Protein AF-A0A182SC71-F1 (afdb_monomer_lite)

pLDDT: mean 90.3, std 8.55, range [40.34, 98.19]

Secondary structure (DSSP, 8-state):
-HHHHHHHHHHHHSTTS-HHHHHHHHHHHTT-HHHHHHHHHHHHHHS-TT-HHHHHHHHHHHHHHHHHTT-HHHHHHHHHHH-SSGGGGGSSHHHHHHTHHHHHHHHHHHHHTT-HHHHHHHHHHHHHTTSHHHHHHHHHH-HHHHHHHHHHTT-HHHHHHHHHHHHHHHHHHHHHS-TT-HHHHHHHHHHHHHHHHHHHHHHHHH--HHHHHHHHHHHHHHHHH-PPPTTS-HHHHHHHHHHHHHHHHHHHHHHHT-TT-HHHHHHHHHHHHHHHHHHHHHHHHHHHTT--

Radius of gyration: 20.87 Å; chains: 1; bounding box: 48×37×64 Å

Structure (mmCIF, N/CA/C/O backbone):
data_AF-A0A182SC71-F1
#
_entry.id   AF-A0A182SC71-F1
#
loop_
_atom_site.group_PDB
_atom_site.id
_atom_site.type_symbol
_atom_site.label_atom_id
_atom_site.label_alt_id
_atom_site.label_comp_id
_atom_site.label_asym_id
_atom_site.label_entity_id
_atom_site.label_seq_id
_atom_site.pdbx_PDB_ins_code
_atom_site.Cartn_x
_atom_site.Cartn_y
_atom_site.Cartn_z
_atom_site.occupancy
_atom_site.B_iso_or_equiv
_atom_site.auth_seq_id
_atom_site.auth_comp_id
_atom_site.auth_asym_id
_atom_site.auth_atom_id
_atom_site.pdbx_PDB_model_num
ATOM 1 N N . MET A 1 1 ? -3.890 3.714 -19.804 1.00 40.34 1 MET A N 1
ATOM 2 C CA . MET A 1 1 ? -3.907 3.702 -21.293 1.00 40.34 1 MET A CA 1
ATOM 3 C C . MET A 1 1 ? -2.978 4.741 -21.937 1.00 40.34 1 MET A C 1
ATOM 5 O O . MET A 1 1 ? -2.209 4.354 -22.805 1.00 40.34 1 MET A O 1
ATOM 9 N N . HIS A 1 2 ? -3.001 6.027 -21.548 1.00 46.84 2 HIS A N 1
ATOM 10 C CA . HIS A 1 2 ? -2.163 7.051 -22.205 1.00 46.84 2 HIS A CA 1
ATOM 11 C C . HIS A 1 2 ? -0.654 6.869 -21.935 1.00 46.84 2 HIS A C 1
ATOM 13 O O . HIS A 1 2 ? 0.139 6.926 -22.868 1.00 46.84 2 HIS A O 1
ATOM 19 N N . GLU A 1 3 ? -0.260 6.535 -20.702 1.00 61.25 3 GLU A N 1
ATOM 20 C CA . GLU A 1 3 ? 1.152 6.316 -20.337 1.00 61.25 3 GLU A CA 1
ATOM 21 C C . GLU A 1 3 ? 1.762 5.063 -20.986 1.00 61.25 3 GLU A C 1
ATOM 23 O O . GLU A 1 3 ? 2.864 5.129 -21.522 1.00 61.25 3 GLU A O 1
ATOM 28 N N . HIS A 1 4 ? 1.023 3.946 -21.046 1.00 63.16 4 HIS A N 1
ATOM 29 C CA . HIS A 1 4 ? 1.475 2.736 -21.750 1.00 63.16 4 HIS A CA 1
ATOM 30 C C . HIS A 1 4 ? 1.678 2.981 -23.251 1.00 63.16 4 HIS A C 1
ATOM 32 O O . HIS A 1 4 ? 2.674 2.535 -23.809 1.00 63.16 4 HIS A O 1
ATOM 38 N N . SER A 1 5 ? 0.788 3.742 -23.903 1.00 60.53 5 SER A N 1
ATOM 39 C CA . SER A 1 5 ? 0.953 4.101 -25.320 1.00 60.53 5 SER A CA 1
ATOM 40 C C . SER A 1 5 ? 2.200 4.957 -25.559 1.00 60.53 5 SER A C 1
ATOM 42 O O . SER A 1 5 ? 2.838 4.819 -26.602 1.00 60.53 5 SER A O 1
ATOM 44 N N . VAL A 1 6 ? 2.555 5.825 -24.607 1.00 74.06 6 VAL A N 1
ATOM 45 C CA . VAL A 1 6 ? 3.791 6.617 -24.655 1.00 74.06 6 VAL A CA 1
ATOM 46 C C . VAL A 1 6 ? 5.013 5.723 -24.435 1.00 74.06 6 VAL A C 1
ATOM 48 O O . VAL A 1 6 ? 5.969 5.827 -25.198 1.00 74.06 6 VAL A O 1
ATOM 51 N N . MET A 1 7 ? 4.979 4.800 -23.467 1.00 71.50 7 MET A N 1
ATOM 52 C CA . MET A 1 7 ? 6.080 3.855 -23.229 1.00 71.50 7 MET A CA 1
ATOM 53 C C . MET A 1 7 ? 6.338 2.950 -24.437 1.00 71.50 7 MET A C 1
ATOM 55 O O . MET A 1 7 ? 7.482 2.845 -24.881 1.00 71.50 7 MET A O 1
ATOM 59 N N . VAL A 1 8 ? 5.287 2.363 -25.021 1.00 67.50 8 VAL A N 1
ATOM 60 C CA . VAL A 1 8 ? 5.397 1.578 -26.261 1.00 67.50 8 VAL A CA 1
ATOM 61 C C . VAL A 1 8 ? 5.987 2.432 -27.381 1.00 67.50 8 VAL A C 1
ATOM 63 O O . VAL A 1 8 ? 6.869 1.953 -28.083 1.00 67.50 8 VAL A O 1
ATOM 66 N N . GLY A 1 9 ? 5.574 3.697 -27.520 1.00 70.31 9 GLY A N 1
ATOM 67 C CA . GLY A 1 9 ? 6.152 4.634 -28.489 1.00 70.31 9 GLY A CA 1
ATOM 68 C C . GLY A 1 9 ? 7.654 4.864 -28.287 1.00 70.31 9 GLY A C 1
ATOM 69 O O . GLY A 1 9 ? 8.429 4.704 -29.226 1.00 70.31 9 GLY A O 1
ATOM 70 N N . ILE A 1 10 ? 8.086 5.144 -27.053 1.00 77.94 10 ILE A N 1
ATOM 71 C CA . ILE A 1 10 ? 9.500 5.385 -26.709 1.00 77.94 10 ILE A CA 1
ATOM 72 C C . ILE A 1 10 ? 10.366 4.157 -27.015 1.00 77.94 10 ILE A C 1
ATOM 74 O O . ILE A 1 10 ? 11.442 4.281 -27.605 1.00 77.94 10 ILE A O 1
ATOM 78 N N . PHE A 1 11 ? 9.918 2.960 -26.625 1.00 73.31 11 PHE A N 1
ATOM 79 C CA . PHE A 1 11 ? 10.654 1.735 -26.940 1.00 73.31 11 PHE A CA 1
ATOM 80 C C . PHE A 1 11 ? 10.560 1.390 -28.425 1.00 73.31 11 PHE A C 1
ATOM 82 O O . PHE A 1 11 ? 11.529 0.890 -28.989 1.00 73.31 11 PHE A O 1
ATOM 89 N N . ALA A 1 12 ? 9.451 1.717 -29.093 1.00 64.94 12 ALA A N 1
ATOM 90 C CA . ALA A 1 12 ? 9.306 1.484 -30.519 1.00 64.94 12 ALA A CA 1
ATOM 91 C C . ALA A 1 12 ? 10.269 2.320 -31.372 1.00 64.94 12 ALA A C 1
ATOM 93 O O . ALA A 1 12 ? 10.780 1.820 -32.376 1.00 64.94 12 ALA A O 1
ATOM 94 N N . GLU A 1 13 ? 10.538 3.556 -30.949 1.00 70.38 13 GLU A N 1
ATOM 95 C CA . GLU A 1 13 ? 11.483 4.475 -31.589 1.00 70.38 13 GLU A CA 1
ATOM 96 C C . GLU A 1 13 ? 12.952 4.075 -31.375 1.00 70.38 13 GLU A C 1
ATOM 98 O O . GLU A 1 13 ? 13.807 4.367 -32.216 1.00 70.38 13 GLU A O 1
ATOM 103 N N . LYS A 1 14 ? 13.266 3.352 -30.292 1.00 73.81 14 LYS A N 1
ATOM 104 C CA . LYS A 1 14 ? 14.592 2.753 -30.098 1.00 73.81 14 LYS A CA 1
ATOM 105 C C . LYS A 1 14 ? 14.743 1.538 -31.019 1.00 73.81 14 LYS A C 1
ATOM 107 O O . LYS A 1 14 ? 14.314 0.438 -30.674 1.00 73.81 14 LYS A O 1
ATOM 112 N N . LEU A 1 15 ? 15.387 1.750 -32.174 1.00 54.41 15 LEU A N 1
ATOM 113 C CA . LEU A 1 15 ? 15.623 0.753 -33.238 1.00 54.41 15 LEU A CA 1
ATOM 114 C C . LEU A 1 15 ? 16.260 -0.573 -32.772 1.00 54.41 15 LEU A C 1
ATOM 116 O O . LEU A 1 15 ? 16.092 -1.576 -33.458 1.00 54.41 15 LEU A O 1
ATOM 120 N N . ASP A 1 16 ? 16.931 -0.591 -31.617 1.00 66.62 16 ASP A N 1
ATOM 121 C CA . ASP A 1 16 ? 17.614 -1.776 -31.077 1.00 66.62 16 ASP A CA 1
ATOM 122 C C . ASP A 1 16 ? 16.831 -2.503 -29.964 1.00 66.62 16 ASP A C 1
ATOM 124 O O . ASP A 1 16 ? 17.348 -3.457 -29.374 1.00 66.62 16 ASP A O 1
ATOM 128 N N . SER A 1 17 ? 15.627 -2.049 -29.594 1.00 71.00 17 SER A N 1
ATOM 129 C CA . SER A 1 17 ? 14.826 -2.683 -28.532 1.00 71.00 17 SER A CA 1
ATOM 130 C C . SER A 1 17 ? 14.394 -4.107 -28.912 1.00 71.00 17 SER A C 1
ATOM 132 O O . SER A 1 17 ? 14.044 -4.376 -30.061 1.00 71.00 17 SER A O 1
ATOM 134 N N . ASP A 1 18 ? 14.429 -5.032 -27.946 1.00 77.31 18 ASP A N 1
ATOM 135 C CA . ASP A 1 18 ? 13.970 -6.408 -28.166 1.00 77.31 18 ASP A CA 1
ATOM 136 C C . ASP A 1 18 ? 12.462 -6.399 -28.492 1.00 77.31 18 ASP A C 1
ATOM 138 O O . ASP A 1 18 ? 11.686 -5.818 -27.728 1.00 77.31 18 ASP A O 1
ATOM 142 N N . PRO A 1 19 ? 12.005 -7.011 -29.600 1.00 81.56 19 PRO A N 1
ATOM 143 C CA . PRO A 1 19 ? 10.583 -7.044 -29.940 1.00 81.56 19 PRO A CA 1
ATOM 144 C C . PRO A 1 19 ? 9.724 -7.684 -28.840 1.00 81.56 19 PRO A C 1
ATOM 146 O O . PRO A 1 19 ? 8.601 -7.235 -28.626 1.00 81.56 19 PRO A O 1
ATOM 149 N N . GLN A 1 20 ? 10.260 -8.655 -28.091 1.00 87.75 20 GLN A N 1
ATOM 150 C CA . GLN A 1 20 ? 9.541 -9.309 -26.994 1.00 87.75 20 GLN A CA 1
ATOM 151 C C . GLN A 1 20 ? 9.255 -8.353 -25.827 1.00 87.75 20 GLN A C 1
ATOM 153 O O . GLN A 1 20 ? 8.322 -8.581 -25.059 1.00 87.75 20 GLN A O 1
ATOM 158 N N . LEU A 1 21 ? 10.015 -7.257 -25.702 1.00 89.06 21 LEU A N 1
ATOM 159 C CA . LEU A 1 21 ? 9.744 -6.221 -24.708 1.00 89.06 21 LEU A CA 1
ATOM 160 C C . LEU A 1 21 ? 8.405 -5.527 -24.972 1.00 89.06 21 LEU A C 1
ATOM 162 O O . LEU A 1 21 ? 7.687 -5.206 -24.030 1.00 89.06 21 LEU A O 1
ATOM 166 N N . ARG A 1 22 ? 8.041 -5.325 -26.245 1.00 86.31 22 ARG A N 1
ATOM 167 C CA . ARG A 1 22 ? 6.752 -4.717 -26.608 1.00 86.31 22 ARG A CA 1
ATOM 168 C C . ARG A 1 22 ? 5.599 -5.640 -26.242 1.00 86.31 22 ARG A C 1
ATOM 170 O O . ARG A 1 22 ? 4.648 -5.183 -25.620 1.00 86.31 22 ARG A O 1
ATOM 177 N N . ASP A 1 23 ? 5.742 -6.930 -26.534 1.00 90.12 23 ASP A N 1
ATOM 178 C CA . ASP A 1 23 ? 4.747 -7.943 -26.175 1.00 90.12 23 ASP A CA 1
ATOM 179 C C . ASP A 1 23 ? 4.525 -7.994 -24.650 1.00 90.12 23 ASP A C 1
ATOM 181 O O . ASP A 1 23 ? 3.388 -8.087 -24.189 1.00 90.12 23 ASP A O 1
ATOM 185 N N . ALA A 1 24 ? 5.595 -7.884 -23.851 1.00 93.44 24 ALA A N 1
ATOM 186 C CA . ALA A 1 24 ? 5.499 -7.835 -22.390 1.00 93.44 24 ALA A CA 1
ATOM 187 C C . ALA A 1 24 ? 4.752 -6.582 -21.891 1.00 93.44 24 ALA A C 1
ATOM 189 O O . ALA A 1 24 ? 3.861 -6.696 -21.048 1.00 93.44 24 ALA A O 1
ATOM 190 N N . ILE A 1 25 ? 5.049 -5.407 -22.462 1.00 91.38 25 ILE A N 1
ATOM 191 C CA . ILE A 1 25 ? 4.358 -4.146 -22.138 1.00 91.38 25 ILE A CA 1
ATOM 192 C C . ILE A 1 25 ? 2.875 -4.212 -22.529 1.00 91.38 25 ILE A C 1
ATOM 194 O O . ILE A 1 25 ? 2.017 -3.704 -21.805 1.00 91.38 25 ILE A O 1
ATOM 198 N N . GLU A 1 26 ? 2.549 -4.841 -23.658 1.00 90.25 26 GLU A N 1
ATOM 199 C CA . GLU A 1 26 ? 1.162 -5.045 -24.082 1.00 90.25 26 GLU A CA 1
ATOM 200 C C . GLU A 1 26 ? 0.408 -5.985 -23.134 1.00 90.25 26 GLU A C 1
ATOM 202 O O . GLU A 1 26 ? -0.728 -5.689 -22.763 1.00 90.25 26 GLU A O 1
ATOM 207 N N . LEU A 1 27 ? 1.034 -7.080 -22.687 1.00 92.75 27 LEU A N 1
ATOM 208 C CA . LEU A 1 27 ? 0.447 -7.970 -21.679 1.00 92.75 27 LEU A CA 1
ATOM 209 C C . LEU A 1 27 ? 0.153 -7.226 -20.369 1.00 92.75 27 LEU A C 1
ATOM 211 O O . LEU A 1 27 ? -0.944 -7.369 -19.827 1.00 92.75 27 LEU A O 1
ATOM 215 N N . GLU A 1 28 ? 1.095 -6.408 -19.896 1.00 92.69 28 GLU A N 1
ATOM 216 C CA . GLU A 1 28 ? 0.925 -5.572 -18.702 1.00 92.69 28 GLU A CA 1
ATOM 217 C C . GLU A 1 28 ? -0.236 -4.580 -18.876 1.00 92.69 28 GLU A C 1
ATOM 219 O O . GLU A 1 28 ? -1.103 -4.476 -18.011 1.00 92.69 28 GLU A O 1
ATOM 224 N N . ALA A 1 29 ? -0.320 -3.906 -20.028 1.00 88.94 29 ALA A N 1
ATOM 225 C CA . ALA A 1 29 ? -1.392 -2.955 -20.328 1.00 88.94 29 ALA A CA 1
ATOM 226 C C . ALA A 1 29 ? -2.787 -3.607 -20.425 1.00 88.94 29 ALA A C 1
ATOM 228 O O . ALA A 1 29 ? -3.797 -2.923 -20.250 1.00 88.94 29 ALA A O 1
ATOM 229 N N . LEU A 1 30 ? -2.849 -4.912 -20.709 1.00 89.81 30 LEU A N 1
ATOM 230 C CA . LEU A 1 30 ? -4.075 -5.714 -20.733 1.00 89.81 30 LEU A CA 1
ATOM 231 C C . LEU A 1 30 ? -4.446 -6.301 -19.356 1.00 89.81 30 LEU A C 1
ATOM 233 O O . LEU A 1 30 ? -5.406 -7.070 -19.273 1.00 89.81 30 LEU A O 1
ATOM 237 N N . GLY A 1 31 ? -3.686 -5.989 -18.300 1.00 89.06 31 GLY A N 1
ATOM 238 C CA . GLY A 1 31 ? -3.890 -6.532 -16.952 1.00 89.06 31 GLY A CA 1
ATOM 239 C C . GLY A 1 31 ? -3.465 -7.997 -16.803 1.00 89.06 31 GLY A C 1
ATOM 240 O O . GLY A 1 31 ? -3.801 -8.647 -15.820 1.00 89.06 31 GLY A O 1
ATOM 241 N N . ARG A 1 32 ? -2.733 -8.562 -17.775 1.00 93.00 32 ARG A N 1
ATOM 242 C CA . ARG A 1 32 ? -2.234 -9.951 -17.735 1.00 93.00 32 ARG A CA 1
ATOM 243 C C . ARG A 1 32 ? -0.894 -10.011 -17.008 1.00 93.00 32 ARG A C 1
ATOM 245 O O . ARG A 1 32 ? 0.125 -10.386 -17.594 1.00 93.00 32 ARG A O 1
ATOM 252 N N . TYR A 1 33 ? -0.901 -9.581 -15.748 1.00 94.69 33 TYR A N 1
ATOM 253 C CA . TYR A 1 33 ? 0.305 -9.377 -14.947 1.00 94.69 33 TYR A CA 1
ATOM 254 C C . TYR A 1 33 ? 1.100 -10.665 -14.722 1.00 94.69 33 TYR A C 1
ATOM 256 O O . TYR A 1 33 ? 2.326 -10.626 -14.738 1.00 94.69 33 TYR A O 1
ATOM 264 N N . ASP A 1 34 ? 0.439 -11.819 -14.611 1.00 94.56 34 ASP A N 1
ATOM 265 C CA . ASP A 1 34 ? 1.097 -13.122 -14.460 1.00 94.56 34 ASP A CA 1
ATOM 266 C C . ASP A 1 34 ? 1.979 -13.470 -15.675 1.00 94.56 34 ASP A C 1
ATOM 268 O O . ASP A 1 34 ? 3.113 -13.938 -15.545 1.00 94.56 34 ASP A O 1
ATOM 272 N N . ARG A 1 35 ? 1.468 -13.215 -16.884 1.00 95.69 35 ARG A N 1
ATOM 273 C CA . ARG A 1 35 ? 2.170 -13.470 -18.144 1.00 95.69 35 ARG A CA 1
ATOM 274 C C . ARG A 1 35 ? 3.208 -12.396 -18.427 1.00 95.69 35 ARG A C 1
ATOM 276 O O . ARG A 1 35 ? 4.283 -12.731 -18.922 1.00 95.69 35 ARG A O 1
ATOM 283 N N . ALA A 1 36 ? 2.889 -11.140 -18.124 1.00 96.19 36 ALA A N 1
ATOM 284 C CA . ALA A 1 36 ? 3.813 -10.021 -18.262 1.00 96.19 36 ALA A CA 1
ATOM 285 C C . ALA A 1 36 ? 5.040 -10.210 -17.360 1.00 96.19 36 ALA A C 1
ATOM 287 O O . ALA A 1 36 ? 6.164 -10.121 -17.848 1.00 96.19 36 ALA A O 1
ATOM 288 N N . HIS A 1 37 ? 4.836 -10.583 -16.090 1.00 96.69 37 HIS A N 1
ATOM 289 C CA . HIS A 1 37 ? 5.906 -10.906 -15.141 1.00 96.69 37 HIS A CA 1
ATOM 290 C C . HIS A 1 37 ? 6.877 -11.942 -15.713 1.00 96.69 37 HIS A C 1
ATOM 292 O O . HIS A 1 37 ? 8.067 -11.663 -15.852 1.00 96.69 37 HIS A O 1
ATOM 298 N N . ARG A 1 38 ? 6.361 -13.095 -16.161 1.00 96.38 38 ARG A N 1
ATOM 299 C CA . ARG A 1 38 ? 7.192 -14.152 -16.762 1.00 96.38 38 ARG A CA 1
ATOM 300 C C . ARG A 1 38 ? 7.965 -13.658 -17.982 1.00 96.38 38 ARG A C 1
ATOM 302 O O . ARG A 1 38 ? 9.149 -13.963 -18.111 1.00 96.38 38 ARG A O 1
ATOM 309 N N . ALA A 1 39 ? 7.318 -12.886 -18.856 1.00 96.06 39 ALA A N 1
ATOM 310 C CA . ALA A 1 39 ? 7.966 -12.321 -20.036 1.00 96.06 39 ALA A CA 1
ATOM 311 C C . ALA A 1 39 ? 9.115 -11.369 -19.655 1.00 96.06 39 ALA A C 1
ATOM 313 O O . ALA A 1 39 ? 10.203 -11.465 -20.224 1.00 96.06 39 ALA A O 1
ATOM 314 N N . TYR A 1 40 ? 8.919 -10.507 -18.653 1.00 96.00 40 TYR A N 1
ATOM 315 C CA . TYR A 1 40 ? 9.973 -9.631 -18.141 1.00 96.00 40 TYR A CA 1
ATOM 316 C C . TYR A 1 40 ? 11.126 -10.411 -17.499 1.00 96.00 40 TYR A C 1
ATOM 318 O O . TYR A 1 40 ? 12.287 -10.110 -17.781 1.00 96.00 40 TYR A O 1
ATOM 326 N N . CYS A 1 41 ? 10.849 -11.451 -16.707 1.00 94.62 41 CYS A N 1
ATOM 327 C CA . CYS A 1 41 ? 11.892 -12.309 -16.135 1.00 94.62 41 CYS A CA 1
ATOM 328 C C . CYS A 1 41 ? 12.722 -13.014 -17.221 1.00 94.62 41 CYS A C 1
ATOM 330 O O . CYS A 1 41 ? 13.951 -13.060 -17.134 1.00 94.62 41 CYS A O 1
ATOM 332 N N . GLU A 1 42 ? 12.080 -13.529 -18.275 1.00 94.25 42 GLU A N 1
ATOM 333 C CA . GLU A 1 42 ? 12.782 -14.126 -19.417 1.00 94.25 42 GLU A CA 1
ATOM 334 C C . GLU A 1 42 ? 13.656 -13.101 -20.155 1.00 94.25 42 GLU A C 1
ATOM 336 O O . GLU A 1 42 ? 14.800 -13.399 -20.516 1.00 94.25 42 GLU A O 1
ATOM 341 N N . LEU A 1 43 ? 13.147 -11.882 -20.346 1.00 93.44 43 LEU A N 1
ATOM 342 C CA . LEU A 1 43 ? 13.877 -10.778 -20.966 1.00 93.44 43 LEU A CA 1
ATOM 343 C C . LEU A 1 43 ? 15.111 -10.376 -20.156 1.00 93.44 43 LEU A C 1
ATOM 345 O O . LEU A 1 43 ? 16.185 -10.219 -20.730 1.00 93.44 43 LEU A O 1
ATOM 349 N N . VAL A 1 44 ? 15.008 -10.280 -18.829 1.00 91.25 44 VAL A N 1
ATOM 350 C CA . VAL A 1 44 ? 16.136 -9.937 -17.942 1.00 91.25 44 VAL A CA 1
ATOM 351 C C . VAL A 1 44 ? 17.330 -10.881 -18.115 1.00 91.25 44 VAL A C 1
ATOM 353 O O . VAL A 1 44 ? 18.478 -10.437 -17.988 1.00 91.25 44 VAL A O 1
ATOM 356 N N . ILE A 1 45 ? 17.068 -12.165 -18.384 1.00 89.88 45 ILE A N 1
ATOM 357 C CA . ILE A 1 45 ? 18.092 -13.199 -18.603 1.00 89.88 45 ILE A CA 1
ATOM 358 C C . ILE A 1 45 ? 18.725 -13.059 -19.996 1.00 89.88 45 ILE A C 1
ATOM 360 O O . ILE A 1 45 ? 19.918 -13.315 -20.162 1.00 89.88 45 ILE A O 1
ATOM 364 N N . ARG A 1 46 ? 17.936 -12.667 -21.003 1.00 88.12 46 ARG A N 1
ATOM 365 C CA . ARG A 1 46 ? 18.374 -12.560 -22.406 1.00 88.12 46 ARG A CA 1
ATOM 366 C C . ARG A 1 46 ? 19.082 -11.245 -22.719 1.00 88.12 46 ARG A C 1
ATOM 368 O O . ARG A 1 46 ? 20.040 -11.240 -23.493 1.00 88.12 46 ARG A O 1
ATOM 375 N N . ILE A 1 47 ? 18.605 -10.134 -22.158 1.00 86.75 47 ILE A N 1
ATOM 376 C CA . ILE A 1 47 ? 19.145 -8.799 -22.412 1.00 86.75 47 ILE A CA 1
ATOM 377 C C . ILE A 1 47 ? 20.595 -8.746 -21.923 1.00 86.75 47 ILE A C 1
ATOM 379 O O . ILE A 1 47 ? 20.911 -9.101 -20.788 1.00 86.75 47 ILE A O 1
ATOM 383 N N . SER A 1 48 ? 21.484 -8.266 -22.797 1.00 83.81 48 SER A N 1
ATOM 384 C CA . SER A 1 48 ? 22.907 -8.120 -22.488 1.00 83.81 48 SER A CA 1
ATOM 385 C C . SER A 1 48 ? 23.116 -7.315 -21.196 1.00 83.81 48 SER A C 1
ATOM 387 O O . SER A 1 48 ? 22.515 -6.246 -21.057 1.00 83.81 48 SER A O 1
ATOM 389 N N . PRO A 1 49 ? 24.027 -7.733 -20.294 1.00 84.69 49 PRO A N 1
ATOM 390 C CA . PRO A 1 49 ? 24.343 -6.994 -19.069 1.00 84.69 49 PRO A CA 1
ATOM 391 C C . PRO A 1 49 ? 24.782 -5.542 -19.305 1.00 84.69 49 PRO A C 1
ATOM 393 O O . PRO A 1 49 ? 24.678 -4.717 -18.407 1.00 84.69 49 PRO A O 1
ATOM 396 N N . VAL A 1 50 ? 25.261 -5.222 -20.513 1.00 85.19 50 VAL A N 1
ATOM 397 C CA . VAL A 1 50 ? 25.678 -3.868 -20.910 1.00 85.19 50 VAL A CA 1
ATOM 398 C C . VAL A 1 50 ? 24.475 -2.931 -21.114 1.00 85.19 50 VAL A C 1
ATOM 400 O O . VAL A 1 50 ? 24.614 -1.717 -20.994 1.00 85.19 50 VAL A O 1
ATOM 403 N N . ARG A 1 51 ? 23.276 -3.467 -21.389 1.00 85.50 51 ARG A N 1
ATOM 404 C CA . ARG A 1 51 ? 22.034 -2.696 -21.586 1.00 85.50 51 ARG A CA 1
ATOM 405 C C . ARG A 1 51 ? 21.319 -2.466 -20.251 1.00 85.50 51 ARG A C 1
ATOM 407 O O . ARG A 1 51 ? 20.203 -2.935 -20.043 1.00 85.50 51 ARG A O 1
ATOM 414 N N . VAL A 1 52 ? 21.988 -1.755 -19.345 1.00 87.19 52 VAL A N 1
ATOM 415 C CA . VAL A 1 52 ? 21.545 -1.560 -17.952 1.00 87.19 52 VAL A CA 1
ATOM 416 C C . VAL A 1 52 ? 20.126 -0.989 -17.868 1.00 87.19 52 VAL A C 1
ATOM 418 O O . VAL A 1 52 ? 19.294 -1.555 -17.173 1.00 87.19 52 VAL A O 1
ATOM 421 N N . GLU A 1 53 ? 19.808 0.054 -18.640 1.00 86.44 53 GLU A N 1
ATOM 422 C CA . GLU A 1 53 ? 18.493 0.717 -18.580 1.00 86.44 53 GLU A CA 1
ATOM 423 C C . GLU A 1 53 ? 17.324 -0.192 -18.972 1.00 86.44 53 GLU A C 1
ATOM 425 O O . GLU A 1 53 ? 16.254 -0.140 -18.373 1.00 86.44 53 GLU A O 1
ATOM 430 N N . GLU A 1 54 ? 17.516 -1.055 -19.969 1.00 87.81 54 GLU A N 1
ATOM 431 C CA . GLU A 1 54 ? 16.467 -1.985 -20.392 1.00 87.81 54 GLU A CA 1
ATOM 432 C C . GLU A 1 54 ? 16.282 -3.120 -19.397 1.00 87.81 54 GLU A C 1
ATOM 434 O O . GLU A 1 54 ? 15.149 -3.525 -19.143 1.00 87.81 54 GLU A O 1
ATOM 439 N N . ARG A 1 55 ? 17.372 -3.597 -18.781 1.00 90.38 55 ARG A N 1
ATOM 440 C CA . ARG A 1 55 ? 17.269 -4.564 -17.683 1.00 90.38 55 ARG A CA 1
ATOM 441 C C . ARG A 1 55 ? 16.562 -3.940 -16.486 1.00 90.38 55 ARG A C 1
ATOM 443 O O . ARG A 1 55 ? 15.641 -4.553 -15.965 1.00 90.38 55 ARG A O 1
ATOM 450 N N . ASN A 1 56 ? 16.927 -2.717 -16.107 1.00 90.69 56 ASN A N 1
ATOM 451 C CA . ASN A 1 56 ? 16.288 -1.978 -15.019 1.00 90.69 56 ASN A CA 1
ATOM 452 C C . ASN A 1 56 ? 14.795 -1.751 -15.283 1.00 90.69 56 ASN A C 1
ATOM 454 O O . ASN A 1 56 ? 13.983 -1.929 -14.378 1.00 90.69 56 ASN A O 1
ATOM 458 N N . PHE A 1 57 ? 14.418 -1.423 -16.521 1.00 90.81 57 PHE A N 1
ATOM 459 C CA . PHE A 1 57 ? 13.013 -1.357 -16.916 1.00 90.81 57 PHE A CA 1
ATOM 460 C C . PHE A 1 57 ? 12.311 -2.706 -16.723 1.00 90.81 57 PHE A C 1
ATOM 462 O O . PHE A 1 57 ? 11.286 -2.758 -16.053 1.00 90.81 57 PHE A O 1
ATOM 469 N N . CYS A 1 58 ? 12.883 -3.803 -17.234 1.00 92.94 58 CYS A N 1
ATOM 470 C CA . CYS A 1 58 ? 12.279 -5.130 -17.090 1.00 92.94 58 CYS A CA 1
ATOM 471 C C . CYS A 1 58 ? 12.150 -5.551 -15.619 1.00 92.94 58 CYS A C 1
ATOM 473 O O . CYS A 1 58 ? 11.114 -6.085 -15.240 1.00 92.94 58 CYS A O 1
ATOM 475 N N . TYR A 1 59 ? 13.156 -5.280 -14.781 1.00 92.81 59 TYR A N 1
ATOM 476 C CA . TYR A 1 59 ? 13.081 -5.540 -13.342 1.00 92.81 59 TYR A CA 1
ATOM 477 C C . TYR A 1 59 ? 11.949 -4.754 -12.687 1.00 92.81 59 TYR A C 1
ATOM 479 O O . TYR A 1 59 ? 11.106 -5.335 -12.010 1.00 92.81 59 TYR A O 1
ATOM 487 N N . LYS A 1 60 ? 11.894 -3.440 -12.929 1.00 92.75 60 LYS A N 1
ATOM 488 C CA . LYS A 1 60 ? 10.840 -2.582 -12.388 1.00 92.75 60 LYS A CA 1
ATOM 489 C C . LYS A 1 60 ? 9.453 -3.067 -12.812 1.00 92.75 60 LYS A C 1
ATOM 491 O O . LYS A 1 60 ? 8.566 -3.173 -11.970 1.00 92.75 60 LYS A O 1
ATOM 496 N N . SER A 1 61 ? 9.267 -3.386 -14.090 1.00 94.00 61 SER A N 1
ATOM 497 C CA . SER A 1 61 ? 7.982 -3.865 -14.599 1.00 94.00 61 SER A CA 1
ATOM 498 C C . SER A 1 61 ? 7.617 -5.254 -14.070 1.00 94.00 61 SER A C 1
ATOM 500 O O . SER A 1 61 ? 6.451 -5.488 -13.759 1.00 94.00 61 SER A O 1
ATOM 502 N N . ALA A 1 62 ? 8.587 -6.157 -13.887 1.00 95.19 62 ALA A N 1
ATOM 503 C CA . ALA A 1 62 ? 8.356 -7.444 -13.232 1.00 95.19 62 ALA A CA 1
ATOM 504 C C . ALA A 1 62 ? 7.855 -7.250 -11.791 1.00 95.19 62 ALA A C 1
ATOM 506 O O . ALA A 1 62 ? 6.814 -7.796 -11.426 1.00 95.19 62 ALA A O 1
ATOM 507 N N . PHE A 1 63 ? 8.516 -6.400 -10.999 1.00 94.81 63 PHE A N 1
ATOM 508 C CA . PHE A 1 63 ? 8.067 -6.091 -9.638 1.00 94.81 63 PHE A CA 1
ATOM 509 C C . PHE A 1 63 ? 6.683 -5.449 -9.624 1.00 94.81 63 PHE A C 1
ATOM 511 O O . PHE A 1 63 ? 5.834 -5.858 -8.837 1.00 94.81 63 PHE A O 1
ATOM 518 N N . ASN A 1 64 ? 6.414 -4.516 -10.541 1.00 93.25 64 ASN A N 1
ATOM 519 C CA . ASN A 1 64 ? 5.089 -3.922 -10.688 1.00 93.25 64 ASN A CA 1
ATOM 520 C C . ASN A 1 64 ? 4.010 -4.968 -10.974 1.00 93.25 64 ASN A C 1
ATOM 522 O O . ASN A 1 64 ? 2.932 -4.885 -10.396 1.00 93.25 64 ASN A O 1
ATOM 526 N N . CYS A 1 65 ? 4.291 -5.977 -11.800 1.00 95.00 65 CYS A N 1
ATOM 527 C CA . CYS A 1 65 ? 3.341 -7.062 -12.038 1.00 95.00 65 CYS A CA 1
ATOM 528 C C . CYS A 1 65 ? 3.019 -7.825 -10.743 1.00 95.00 65 CYS A C 1
ATOM 530 O O . CYS A 1 65 ? 1.849 -8.058 -10.454 1.00 95.00 65 CYS A O 1
ATOM 532 N N . LEU A 1 66 ? 4.027 -8.159 -9.929 1.00 95.31 66 LEU A N 1
ATOM 533 C CA . LEU A 1 66 ? 3.809 -8.837 -8.643 1.00 95.31 66 LEU A CA 1
ATOM 534 C C . LEU A 1 66 ? 3.043 -7.966 -7.640 1.00 95.31 66 LEU A C 1
ATOM 536 O O . LEU A 1 66 ? 2.191 -8.484 -6.920 1.00 95.31 66 LEU A O 1
ATOM 540 N N . LEU A 1 67 ? 3.300 -6.652 -7.629 1.00 92.69 67 LEU A N 1
ATOM 541 C CA . LEU A 1 67 ? 2.539 -5.687 -6.830 1.00 92.69 67 LEU A CA 1
ATOM 542 C C . LEU A 1 67 ? 1.060 -5.684 -7.215 1.00 92.69 67 LEU A C 1
ATOM 544 O O . LEU A 1 67 ? 0.203 -5.731 -6.339 1.00 92.69 67 LEU A O 1
ATOM 548 N N . GLN A 1 68 ? 0.755 -5.652 -8.516 1.00 91.44 68 GLN A N 1
ATOM 549 C CA . GLN A 1 68 ? -0.631 -5.700 -8.983 1.00 91.44 68 GLN A CA 1
ATOM 550 C C . GLN A 1 68 ? -1.299 -7.031 -8.621 1.00 91.44 68 GLN A C 1
ATOM 552 O O . GLN A 1 68 ? -2.477 -7.047 -8.285 1.00 91.44 68 GLN A O 1
ATOM 557 N N . LEU A 1 69 ? -0.557 -8.140 -8.633 1.00 92.19 69 LEU A N 1
ATOM 558 C CA . LEU A 1 69 ? -1.061 -9.461 -8.242 1.00 92.19 69 LEU A CA 1
ATOM 559 C C . LEU A 1 69 ? -1.183 -9.661 -6.718 1.00 92.19 69 LEU A C 1
ATOM 561 O O . LEU A 1 69 ? -1.653 -10.715 -6.293 1.00 92.19 69 LEU A O 1
ATOM 565 N N . GLY A 1 70 ? -0.718 -8.716 -5.891 1.00 90.69 70 GLY A N 1
ATOM 566 C CA . GLY A 1 70 ? -0.664 -8.883 -4.432 1.00 90.69 70 GLY A CA 1
ATOM 567 C C . GLY A 1 70 ? 0.269 -10.015 -3.974 1.00 90.69 70 GLY A C 1
ATOM 568 O O . GLY A 1 70 ? 0.112 -10.553 -2.880 1.00 90.69 70 GLY A O 1
ATOM 569 N N . GLN A 1 71 ? 1.237 -10.419 -4.806 1.00 93.12 71 GLN A N 1
ATOM 570 C CA . GLN A 1 71 ? 2.155 -11.529 -4.523 1.00 93.12 71 GLN A CA 1
ATOM 571 C C . GLN A 1 71 ? 3.380 -11.053 -3.732 1.00 93.12 71 GLN A C 1
ATOM 573 O O . GLN A 1 71 ? 4.507 -11.063 -4.229 1.00 93.12 71 GLN A O 1
ATOM 578 N N . TRP A 1 72 ? 3.153 -10.630 -2.487 1.00 93.31 72 TRP A N 1
ATOM 579 C CA . TRP A 1 72 ? 4.188 -10.036 -1.635 1.00 93.31 72 TRP A CA 1
ATOM 580 C C . TRP A 1 72 ? 5.348 -10.981 -1.323 1.00 93.31 72 TRP A C 1
ATOM 582 O O . TRP A 1 72 ? 6.493 -10.554 -1.415 1.00 93.31 72 TRP A O 1
ATOM 592 N N . ASP A 1 73 ? 5.080 -12.251 -1.010 1.00 92.31 73 ASP A N 1
ATOM 593 C CA . ASP A 1 73 ? 6.137 -13.223 -0.694 1.00 92.31 73 ASP A CA 1
ATOM 594 C C . ASP A 1 73 ? 7.107 -13.389 -1.874 1.00 92.31 73 ASP A C 1
ATOM 596 O O . ASP A 1 73 ? 8.317 -13.222 -1.727 1.00 92.31 73 ASP A O 1
ATOM 600 N N . LEU A 1 74 ? 6.563 -13.612 -3.077 1.00 94.25 74 LEU A N 1
ATOM 601 C CA . LEU A 1 74 ? 7.360 -13.754 -4.296 1.00 94.25 74 LEU A CA 1
ATOM 602 C C . LEU A 1 74 ? 8.105 -12.458 -4.644 1.00 94.25 74 LEU A C 1
ATOM 604 O O . LEU A 1 74 ? 9.259 -12.502 -5.061 1.00 94.25 74 LEU A O 1
ATOM 608 N N . LEU A 1 75 ? 7.470 -11.299 -4.453 1.00 94.88 75 LEU A N 1
ATOM 609 C CA . LEU A 1 75 ? 8.108 -10.005 -4.681 1.00 94.88 75 LEU A CA 1
ATOM 610 C C . LEU A 1 75 ? 9.314 -9.797 -3.760 1.00 94.88 75 LEU A C 1
ATOM 612 O O . LEU A 1 75 ? 10.369 -9.354 -4.216 1.00 94.88 75 LEU A O 1
ATOM 616 N N . LEU A 1 76 ? 9.170 -10.108 -2.472 1.00 94.00 76 LEU A N 1
ATOM 617 C CA . LEU A 1 76 ? 10.255 -9.982 -1.504 1.00 94.00 76 LEU A CA 1
ATOM 618 C C . LEU A 1 76 ? 11.398 -10.949 -1.819 1.00 94.00 76 LEU A C 1
ATOM 620 O O . LEU A 1 76 ? 12.558 -10.536 -1.749 1.00 94.00 76 LEU A O 1
ATOM 624 N N . ASP A 1 77 ? 11.085 -12.176 -2.238 1.00 93.12 77 ASP A N 1
ATOM 625 C CA . ASP A 1 77 ? 12.078 -13.146 -2.703 1.00 93.12 77 ASP A CA 1
ATOM 626 C C . ASP A 1 77 ? 12.830 -12.634 -3.940 1.00 93.12 77 ASP A C 1
ATOM 628 O O . ASP A 1 77 ? 14.060 -12.701 -4.001 1.00 93.12 77 ASP A O 1
ATOM 632 N N . GLU A 1 78 ? 12.132 -12.081 -4.936 1.00 93.56 78 GLU A N 1
ATOM 633 C CA . GLU A 1 78 ? 12.775 -11.561 -6.145 1.00 93.56 78 GLU A CA 1
ATOM 634 C C . GLU A 1 78 ? 13.643 -10.328 -5.880 1.00 93.56 78 GLU A C 1
ATOM 636 O O . GLU A 1 78 ? 14.749 -10.248 -6.426 1.00 93.56 78 GLU A O 1
ATOM 641 N N . ILE A 1 79 ? 13.193 -9.405 -5.020 1.00 92.88 79 ILE A N 1
ATOM 642 C CA . ILE A 1 79 ? 14.007 -8.270 -4.562 1.00 92.88 79 ILE A CA 1
ATOM 643 C C . ILE A 1 79 ? 15.228 -8.785 -3.794 1.00 92.88 79 ILE A C 1
ATOM 645 O O . ILE A 1 79 ? 16.346 -8.343 -4.057 1.00 92.88 79 ILE A O 1
ATOM 649 N N . GLY A 1 80 ? 15.033 -9.749 -2.889 1.00 89.88 80 GLY A N 1
ATOM 650 C CA . GLY A 1 80 ? 16.104 -10.402 -2.140 1.00 89.88 80 GLY A CA 1
ATOM 651 C C . GLY A 1 80 ? 17.144 -11.043 -3.058 1.00 89.88 80 GLY A C 1
ATOM 652 O O . GLY A 1 80 ? 18.336 -10.896 -2.824 1.00 89.88 80 GLY A O 1
ATOM 653 N N . ASN A 1 81 ? 16.720 -11.655 -4.163 1.00 89.56 81 ASN A N 1
ATOM 654 C CA . ASN A 1 81 ? 17.617 -12.238 -5.162 1.00 89.56 81 ASN A CA 1
ATOM 655 C C . ASN A 1 81 ? 18.388 -11.196 -5.995 1.00 89.56 81 ASN A C 1
ATOM 657 O O . ASN A 1 81 ? 19.399 -11.549 -6.607 1.00 89.56 81 ASN A O 1
ATOM 661 N N . GLN A 1 82 ? 17.952 -9.929 -6.031 1.00 86.19 82 GLN A N 1
ATOM 662 C CA . GLN A 1 82 ? 18.714 -8.852 -6.681 1.00 86.19 82 GLN A CA 1
ATOM 663 C C . GLN A 1 82 ? 19.841 -8.300 -5.807 1.00 86.19 82 GLN A C 1
ATOM 665 O O . GLN A 1 82 ? 20.758 -7.663 -6.330 1.00 86.19 82 GLN A O 1
ATOM 670 N N . VAL A 1 83 ? 19.802 -8.539 -4.494 1.00 87.44 83 VAL A N 1
ATOM 671 C CA . VAL A 1 83 ? 20.772 -7.991 -3.546 1.00 87.44 83 VAL A CA 1
ATOM 672 C C . VAL A 1 83 ? 21.518 -9.099 -2.809 1.00 87.44 83 VAL A C 1
ATOM 674 O O . VAL A 1 83 ? 20.950 -10.060 -2.317 1.00 87.44 83 VAL A O 1
ATOM 677 N N . THR A 1 84 ? 22.835 -8.969 -2.674 1.00 84.38 84 THR A N 1
ATOM 678 C CA . THR A 1 84 ? 23.639 -9.954 -1.920 1.00 84.38 84 THR A CA 1
ATOM 679 C C . THR A 1 84 ? 23.445 -9.842 -0.407 1.00 84.38 84 THR A C 1
ATOM 681 O O . THR A 1 84 ? 23.724 -10.783 0.332 1.00 84.38 84 THR A O 1
ATOM 684 N N . ASN A 1 85 ? 23.007 -8.674 0.059 1.00 88.00 85 ASN A N 1
ATOM 685 C CA . ASN A 1 85 ? 22.568 -8.402 1.420 1.00 88.00 85 ASN A CA 1
ATOM 686 C C . ASN A 1 85 ? 21.702 -7.132 1.421 1.00 88.00 85 ASN A C 1
ATOM 688 O O . ASN A 1 85 ? 21.757 -6.327 0.489 1.00 88.00 85 ASN A O 1
ATOM 692 N N . HIS A 1 86 ? 20.948 -6.917 2.495 1.00 87.38 86 HIS A N 1
ATOM 693 C CA . HIS A 1 86 ? 20.011 -5.797 2.588 1.00 87.38 86 HIS A CA 1
ATOM 694 C C . HIS A 1 86 ? 20.672 -4.409 2.633 1.00 87.38 86 HIS A C 1
ATOM 696 O O . HIS A 1 86 ? 19.995 -3.409 2.406 1.00 87.38 86 HIS A O 1
ATOM 702 N N . GLU A 1 87 ? 21.986 -4.314 2.872 1.00 90.38 87 GLU A N 1
ATOM 703 C CA . GLU A 1 87 ? 22.691 -3.030 2.791 1.00 90.38 87 GLU A CA 1
ATOM 704 C C . GLU A 1 87 ? 22.725 -2.505 1.354 1.00 90.38 87 GLU A C 1
ATOM 706 O O . GLU A 1 87 ? 22.723 -1.293 1.152 1.00 90.38 87 GLU A O 1
ATOM 711 N N . GLN A 1 88 ? 22.670 -3.391 0.352 1.00 92.19 88 GLN A N 1
ATOM 712 C CA . GLN A 1 88 ? 22.689 -2.977 -1.050 1.00 92.19 88 GLN A CA 1
ATOM 713 C C . GLN A 1 88 ? 21.438 -2.212 -1.491 1.00 92.19 88 GLN A C 1
ATOM 715 O O . GLN A 1 88 ? 21.516 -1.443 -2.448 1.00 92.19 88 GLN A O 1
ATOM 720 N N . LEU A 1 89 ? 20.328 -2.330 -0.753 1.00 92.88 89 LEU A N 1
ATOM 721 C CA . LEU A 1 89 ? 19.128 -1.519 -0.982 1.00 92.88 89 LEU A CA 1
ATOM 722 C C . LEU A 1 89 ? 19.402 -0.011 -0.839 1.00 92.88 89 LEU A C 1
ATOM 724 O O . LEU A 1 89 ? 18.638 0.798 -1.350 1.00 92.88 89 LEU A O 1
ATOM 728 N N . TRP A 1 90 ? 20.497 0.361 -0.167 1.00 94.00 90 TRP A N 1
ATOM 729 C CA . TRP A 1 90 ? 20.899 1.743 0.098 1.00 94.00 90 TRP A CA 1
ATOM 730 C C . TRP A 1 90 ? 22.027 2.254 -0.806 1.00 94.00 90 TRP A C 1
ATOM 732 O O . TRP A 1 90 ? 22.478 3.381 -0.618 1.00 94.00 90 TRP A O 1
ATOM 742 N N . ASN A 1 91 ? 22.544 1.428 -1.720 1.00 89.25 91 ASN A N 1
ATOM 743 C CA . ASN A 1 91 ? 23.777 1.740 -2.451 1.00 89.25 91 ASN A CA 1
ATOM 744 C C . ASN A 1 91 ? 23.600 2.784 -3.557 1.00 89.25 91 ASN A C 1
ATOM 746 O O . ASN A 1 91 ? 24.555 3.497 -3.864 1.00 89.25 91 ASN A O 1
ATOM 750 N N . ASP A 1 92 ? 22.424 2.835 -4.178 1.00 90.69 92 ASP A N 1
ATOM 751 C CA . ASP A 1 92 ? 22.154 3.687 -5.330 1.00 90.69 92 ASP A CA 1
ATOM 752 C C . ASP A 1 92 ? 20.700 4.168 -5.357 1.00 90.69 92 ASP A C 1
ATOM 754 O O . ASP A 1 92 ? 19.810 3.586 -4.729 1.00 90.69 92 ASP A O 1
ATOM 758 N N . ASP A 1 93 ? 20.478 5.255 -6.097 1.00 92.56 93 ASP A N 1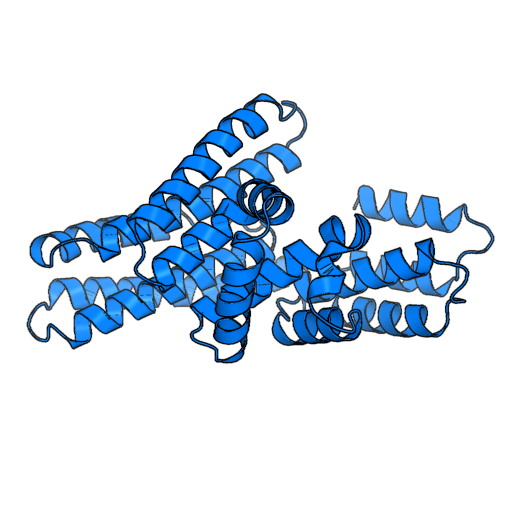
ATOM 759 C CA . ASP A 1 93 ? 19.174 5.911 -6.201 1.00 92.56 93 ASP A CA 1
ATOM 760 C C . ASP A 1 93 ? 18.126 5.000 -6.855 1.00 92.56 93 ASP A C 1
ATOM 762 O O . ASP A 1 93 ? 16.954 5.039 -6.486 1.00 92.56 93 ASP A O 1
ATOM 766 N N . TRP A 1 94 ? 18.535 4.120 -7.777 1.00 92.19 94 TRP A N 1
ATOM 767 C CA . TRP A 1 94 ? 17.601 3.213 -8.438 1.00 92.19 94 TRP A CA 1
ATOM 768 C C . TRP A 1 94 ? 17.010 2.209 -7.442 1.00 92.19 94 TRP A C 1
ATOM 770 O O . TRP A 1 94 ? 15.794 2.006 -7.439 1.00 92.19 94 TRP A O 1
ATOM 780 N N . ASN A 1 95 ? 17.829 1.638 -6.556 1.00 93.06 95 ASN A N 1
ATOM 781 C CA . ASN A 1 95 ? 17.371 0.752 -5.488 1.00 93.06 95 ASN A CA 1
ATOM 782 C C . ASN A 1 95 ? 16.478 1.491 -4.487 1.00 93.06 95 ASN A C 1
ATOM 784 O O . ASN A 1 95 ? 15.431 0.961 -4.102 1.00 93.06 95 ASN A O 1
ATOM 788 N N . LEU A 1 96 ? 16.856 2.713 -4.100 1.00 93.69 96 LEU A N 1
ATOM 789 C CA . LEU A 1 96 ? 16.066 3.543 -3.186 1.00 93.69 96 LEU A CA 1
ATOM 790 C C . LEU A 1 96 ? 14.681 3.879 -3.750 1.00 93.69 96 LEU A C 1
ATOM 792 O O . LEU A 1 96 ? 13.715 3.920 -2.994 1.00 93.69 96 LEU A O 1
ATOM 796 N N . GLU A 1 97 ? 14.572 4.098 -5.059 1.00 91.94 97 GLU A N 1
ATOM 797 C CA . GLU A 1 97 ? 13.313 4.465 -5.710 1.00 91.94 97 GLU A CA 1
ATOM 798 C C . GLU A 1 97 ? 12.462 3.258 -6.128 1.00 91.94 97 GLU A C 1
ATOM 800 O O . GLU A 1 97 ? 11.235 3.348 -6.122 1.00 91.94 97 GLU A O 1
ATOM 805 N N . ASN A 1 98 ? 13.077 2.133 -6.514 1.00 91.06 98 ASN A N 1
ATOM 806 C CA . ASN A 1 98 ? 12.366 1.038 -7.192 1.00 91.06 98 ASN A CA 1
ATOM 807 C C . ASN A 1 98 ? 12.332 -0.277 -6.401 1.00 91.06 98 ASN A C 1
ATOM 809 O O . ASN A 1 98 ? 11.427 -1.080 -6.627 1.00 91.06 98 ASN A O 1
ATOM 813 N N . LEU A 1 99 ? 13.267 -0.511 -5.473 1.00 93.69 99 LEU A N 1
ATOM 814 C CA . LEU A 1 99 ? 13.279 -1.720 -4.638 1.00 93.69 99 LEU A CA 1
ATOM 815 C C . LEU A 1 99 ? 12.791 -1.429 -3.223 1.00 93.69 99 LEU A C 1
ATOM 817 O O . LEU A 1 99 ? 11.877 -2.088 -2.726 1.00 93.69 99 LEU A O 1
ATOM 821 N N . LEU A 1 100 ? 13.403 -0.439 -2.571 1.00 95.56 100 LEU A N 1
ATOM 822 C CA . LEU A 1 100 ? 13.216 -0.181 -1.148 1.00 95.56 100 LEU A CA 1
ATOM 823 C C . LEU A 1 100 ? 11.750 0.089 -0.761 1.00 95.56 100 LEU A C 1
ATOM 825 O O . LEU A 1 100 ? 11.320 -0.492 0.237 1.00 95.56 100 LEU A O 1
ATOM 829 N N . PRO A 1 101 ? 10.948 0.877 -1.510 1.00 95.06 101 PRO A N 1
ATOM 830 C CA . PRO A 1 101 ? 9.565 1.147 -1.122 1.00 95.06 101 PRO A CA 1
ATOM 831 C C . PRO A 1 101 ? 8.712 -0.121 -1.092 1.00 95.06 101 PRO A C 1
ATOM 833 O O . PRO A 1 101 ? 7.990 -0.364 -0.126 1.00 95.06 101 PRO A O 1
ATOM 836 N N . HIS A 1 102 ? 8.854 -0.970 -2.111 1.00 94.50 102 HIS A N 1
ATOM 837 C CA . HIS A 1 102 ? 8.136 -2.237 -2.220 1.00 94.50 102 HIS A CA 1
ATOM 838 C C . HIS A 1 102 ? 8.609 -3.249 -1.175 1.00 94.50 102 HIS A C 1
ATOM 840 O O . HIS A 1 102 ? 7.793 -3.923 -0.549 1.00 94.50 102 HIS A O 1
ATOM 846 N N . TYR A 1 103 ? 9.921 -3.293 -0.930 1.00 94.94 103 TYR A N 1
ATOM 847 C CA . TYR A 1 103 ? 10.517 -4.142 0.094 1.00 94.94 103 TYR A CA 1
ATOM 848 C C . TYR A 1 103 ? 10.016 -3.784 1.498 1.00 94.94 103 TYR A C 1
ATOM 850 O O . TYR A 1 103 ? 9.616 -4.664 2.260 1.00 94.94 103 TYR A O 1
ATOM 858 N N . VAL A 1 104 ? 10.000 -2.491 1.839 1.00 96.12 104 VAL A N 1
ATOM 859 C CA . VAL A 1 104 ? 9.474 -2.001 3.120 1.00 96.12 104 VAL A CA 1
ATOM 860 C C . VAL A 1 104 ? 7.981 -2.292 3.224 1.00 96.12 104 VAL A C 1
ATOM 862 O O . VAL A 1 104 ? 7.546 -2.829 4.239 1.00 96.12 104 VAL A O 1
ATOM 865 N N . HIS A 1 105 ? 7.203 -1.983 2.185 1.00 95.81 105 HIS A N 1
ATOM 866 C CA . HIS A 1 105 ? 5.760 -2.200 2.187 1.00 95.81 105 HIS A CA 1
ATOM 867 C C . HIS A 1 105 ? 5.394 -3.673 2.414 1.00 95.81 105 HIS A C 1
ATOM 869 O O . HIS A 1 105 ? 4.691 -3.976 3.376 1.00 95.81 105 HIS A O 1
ATOM 875 N N . GLY A 1 106 ? 5.924 -4.589 1.597 1.00 94.94 106 GLY A N 1
ATOM 876 C CA . GLY A 1 106 ? 5.630 -6.020 1.711 1.00 94.94 106 GLY A CA 1
ATOM 877 C C . GLY A 1 106 ? 6.015 -6.586 3.079 1.00 94.94 106 GLY A C 1
ATOM 878 O O . GLY A 1 106 ? 5.211 -7.256 3.724 1.00 94.94 106 GLY A O 1
ATOM 879 N N . ASN A 1 107 ? 7.204 -6.244 3.588 1.00 96.06 107 ASN A N 1
ATOM 880 C CA . ASN A 1 107 ? 7.621 -6.702 4.914 1.00 96.06 107 ASN A CA 1
ATOM 881 C C . ASN A 1 107 ? 6.743 -6.144 6.043 1.00 96.06 107 ASN A C 1
ATOM 883 O O . ASN A 1 107 ? 6.502 -6.842 7.026 1.00 96.06 107 ASN A O 1
ATOM 887 N N . VAL A 1 108 ? 6.242 -4.909 5.929 1.00 96.69 108 VAL A N 1
ATOM 888 C CA . VAL A 1 108 ? 5.293 -4.353 6.906 1.00 96.69 108 VAL A CA 1
ATOM 889 C C . VAL A 1 108 ? 4.012 -5.174 6.921 1.00 96.69 108 VAL A C 1
ATOM 891 O O . VAL A 1 108 ? 3.555 -5.535 8.002 1.00 96.69 108 VAL A O 1
ATOM 894 N N . LEU A 1 109 ? 3.461 -5.526 5.757 1.00 95.56 109 LEU A N 1
ATOM 895 C CA . LEU A 1 109 ? 2.276 -6.386 5.688 1.00 95.56 109 LEU A CA 1
ATOM 896 C C . LEU A 1 109 ? 2.530 -7.750 6.351 1.00 95.56 109 LEU A C 1
ATOM 898 O O . LEU A 1 109 ? 1.702 -8.204 7.141 1.00 95.56 109 LEU A O 1
ATOM 902 N N . LEU A 1 110 ? 3.706 -8.349 6.128 1.00 94.25 110 LEU A N 1
ATOM 903 C CA . LEU A 1 110 ? 4.113 -9.589 6.800 1.00 94.25 110 LEU A CA 1
ATOM 904 C C . LEU A 1 110 ? 4.214 -9.437 8.326 1.00 94.25 110 LEU A C 1
ATOM 906 O O . LEU A 1 110 ? 3.736 -10.306 9.055 1.00 94.25 110 LEU A O 1
ATOM 910 N N . VAL A 1 111 ? 4.777 -8.330 8.830 1.00 94.75 111 VAL A N 1
ATOM 911 C CA . VAL A 1 111 ? 4.809 -8.036 10.277 1.00 94.75 111 VAL A CA 1
ATOM 912 C C . VAL A 1 111 ? 3.397 -7.950 10.851 1.00 94.75 111 VAL A C 1
ATOM 914 O O . VAL A 1 111 ? 3.129 -8.486 11.925 1.00 94.75 111 VAL A O 1
ATOM 917 N N . LEU A 1 112 ? 2.488 -7.263 10.158 1.00 95.50 112 LEU A N 1
ATOM 918 C CA . LEU A 1 112 ? 1.107 -7.093 10.609 1.00 95.50 112 LEU A CA 1
ATOM 919 C C . LEU A 1 112 ? 0.316 -8.410 10.584 1.00 95.50 112 LEU A C 1
ATOM 921 O O . LEU A 1 112 ? -0.592 -8.582 11.397 1.00 95.50 112 LEU A O 1
ATOM 925 N N . ALA A 1 113 ? 0.691 -9.344 9.709 1.00 93.25 113 ALA A N 1
ATOM 926 C CA . ALA A 1 113 ? 0.160 -10.704 9.653 1.00 93.25 113 ALA A CA 1
ATOM 927 C C . ALA A 1 113 ? 0.817 -11.679 10.659 1.00 93.25 113 ALA A C 1
ATOM 929 O O . ALA A 1 113 ? 0.540 -12.875 10.607 1.00 93.25 113 ALA A O 1
ATOM 930 N N . ASP A 1 114 ? 1.681 -11.190 11.560 1.00 89.50 114 ASP A N 1
ATOM 931 C CA . ASP A 1 114 ? 2.448 -11.980 12.544 1.00 89.50 114 ASP A CA 1
ATOM 932 C C . ASP A 1 114 ? 3.371 -13.053 11.921 1.00 89.50 114 ASP A C 1
ATOM 934 O O . ASP A 1 114 ? 3.716 -14.068 12.537 1.00 89.50 114 ASP A O 1
ATOM 938 N N . ASN A 1 115 ? 3.817 -12.817 10.683 1.00 88.88 115 ASN A N 1
ATOM 939 C CA . ASN A 1 115 ? 4.745 -13.696 9.979 1.00 88.88 115 ASN A CA 1
ATOM 940 C C . ASN A 1 115 ? 6.170 -13.574 10.564 1.00 88.88 115 ASN A C 1
ATOM 942 O O . ASN A 1 115 ? 6.636 -12.486 10.914 1.00 88.88 115 ASN A O 1
ATOM 946 N N . GLU A 1 116 ? 6.881 -14.699 10.671 1.00 82.94 116 GLU A N 1
ATOM 947 C CA . GLU A 1 116 ? 8.248 -14.760 11.202 1.00 82.94 116 GLU A CA 1
ATOM 948 C C . GLU A 1 116 ? 9.244 -13.935 10.373 1.00 82.94 116 GLU A C 1
ATOM 950 O O . GLU A 1 116 ? 10.019 -13.176 10.957 1.00 82.94 116 GLU A O 1
ATOM 955 N N . ALA A 1 117 ? 9.156 -13.980 9.039 1.00 81.50 117 ALA A N 1
ATOM 956 C CA . ALA A 1 117 ? 10.024 -13.205 8.147 1.00 81.50 117 ALA A CA 1
ATOM 957 C C . ALA A 1 117 ? 9.901 -11.689 8.395 1.00 81.50 117 ALA A C 1
ATOM 959 O O . ALA A 1 117 ? 10.894 -10.959 8.412 1.00 81.50 117 ALA A O 1
ATOM 960 N N . GLY A 1 118 ? 8.690 -11.215 8.710 1.00 83.12 118 GLY A N 1
ATOM 961 C CA . GLY A 1 118 ? 8.460 -9.817 9.072 1.00 83.12 118 GLY A CA 1
ATOM 962 C C . GLY A 1 118 ? 9.237 -9.385 10.325 1.00 83.12 118 GLY A C 1
ATOM 963 O O . GLY A 1 118 ? 9.715 -8.250 10.411 1.00 83.12 118 GLY A O 1
ATOM 964 N N . ARG A 1 119 ? 9.430 -10.278 11.307 1.00 82.62 119 ARG A N 1
ATOM 965 C CA . ARG A 1 119 ? 10.161 -9.945 12.546 1.00 82.62 119 ARG A CA 1
ATOM 966 C C . ARG A 1 119 ? 11.642 -9.685 12.290 1.00 82.62 119 ARG A C 1
ATOM 968 O O . ARG A 1 119 ? 12.221 -8.804 12.930 1.00 82.62 119 ARG A O 1
ATOM 975 N N . GLU A 1 120 ? 12.250 -10.410 11.355 1.00 88.00 120 GLU A N 1
ATOM 976 C CA . GLU A 1 120 ? 13.634 -10.165 10.935 1.00 88.00 120 GLU A CA 1
ATOM 977 C C . GLU A 1 120 ? 13.777 -8.773 10.316 1.00 88.00 120 GLU A C 1
ATOM 979 O O . GLU A 1 120 ? 14.663 -8.004 10.707 1.00 88.00 120 GLU A O 1
ATOM 984 N N . PHE A 1 121 ? 12.835 -8.399 9.444 1.00 91.56 121 PHE A N 1
ATOM 985 C CA . PHE A 1 121 ? 12.773 -7.055 8.881 1.00 91.56 121 PHE A CA 1
ATOM 986 C C . PHE A 1 121 ? 12.640 -5.972 9.956 1.00 91.56 121 PHE A C 1
ATOM 988 O O . PHE A 1 121 ? 13.360 -4.976 9.899 1.00 91.56 121 PHE A O 1
ATOM 995 N N . TYR A 1 122 ? 11.776 -6.154 10.961 1.00 89.44 122 TYR A N 1
ATOM 996 C CA . TYR A 1 122 ? 11.614 -5.156 12.024 1.00 89.44 122 TYR A CA 1
ATOM 997 C C . TYR A 1 122 ? 12.931 -4.888 12.766 1.00 89.44 122 TYR A C 1
ATOM 999 O O . TYR A 1 122 ? 13.290 -3.731 12.994 1.00 89.44 122 TYR A O 1
ATOM 1007 N N . ASN A 1 123 ? 13.692 -5.938 13.087 1.00 89.62 123 ASN A N 1
ATOM 1008 C CA . ASN A 1 123 ? 15.001 -5.804 13.734 1.00 89.62 123 ASN A CA 1
ATOM 1009 C C . ASN A 1 123 ? 16.011 -5.069 12.845 1.00 89.62 123 ASN A C 1
ATOM 1011 O O . ASN A 1 123 ? 16.759 -4.214 13.323 1.00 89.62 123 ASN A O 1
ATOM 1015 N N . MET A 1 124 ? 16.020 -5.375 11.550 1.00 92.50 124 MET A N 1
ATOM 1016 C CA . MET A 1 124 ? 16.861 -4.689 10.574 1.00 92.50 124 MET A CA 1
ATOM 1017 C C . MET A 1 124 ? 16.487 -3.208 10.428 1.00 92.50 124 MET A C 1
ATOM 1019 O O . MET A 1 124 ? 17.368 -2.349 10.418 1.00 92.50 124 MET A O 1
ATOM 1023 N N . LEU A 1 125 ? 15.193 -2.881 10.394 1.00 93.88 125 LEU A N 1
ATOM 1024 C CA . LEU A 1 125 ? 14.718 -1.501 10.334 1.00 93.88 125 LEU A CA 1
ATOM 1025 C C . LEU A 1 125 ? 15.223 -0.680 11.530 1.00 93.88 125 LEU A C 1
ATOM 1027 O O . LEU A 1 125 ? 15.637 0.466 11.349 1.00 93.88 125 LEU A O 1
ATOM 1031 N N . GLN A 1 126 ? 15.260 -1.261 12.737 1.00 91.38 126 GLN A N 1
ATOM 1032 C CA . GLN A 1 126 ? 15.844 -0.585 13.903 1.00 91.38 126 GLN A CA 1
ATOM 1033 C C . GLN A 1 126 ? 17.328 -0.255 13.689 1.00 91.38 126 GLN A C 1
ATOM 1035 O O . GLN A 1 126 ? 17.766 0.839 14.036 1.00 91.38 126 GLN A O 1
ATOM 1040 N N . GLN A 1 127 ? 18.096 -1.154 13.066 1.00 93.50 127 GLN A N 1
ATOM 1041 C CA . GLN A 1 127 ? 19.503 -0.897 12.734 1.00 93.50 127 GLN A CA 1
ATOM 1042 C C . GLN A 1 127 ? 19.639 0.241 11.718 1.00 93.50 127 GLN A C 1
ATOM 1044 O O . GLN A 1 127 ? 20.463 1.138 11.901 1.00 93.50 127 GLN A O 1
ATOM 1049 N N . TRP A 1 128 ? 18.793 0.268 10.687 1.00 95.19 128 TRP A N 1
ATOM 1050 C CA . TRP A 1 128 ? 18.789 1.353 9.704 1.00 95.19 128 TRP A CA 1
ATOM 1051 C C . TRP A 1 128 ? 18.432 2.709 10.315 1.00 95.19 128 TRP A C 1
ATOM 1053 O O . TRP A 1 128 ? 19.023 3.718 9.935 1.00 95.19 128 TRP A O 1
ATOM 1063 N N . LEU A 1 129 ? 17.542 2.742 11.311 1.00 94.12 129 LEU A N 1
ATOM 1064 C CA . LEU A 1 129 ? 17.177 3.960 12.044 1.00 94.12 129 LEU A CA 1
ATOM 1065 C C . LEU A 1 129 ? 18.310 4.530 12.924 1.00 94.12 129 LEU A C 1
ATOM 1067 O O . LEU A 1 129 ? 18.180 5.658 13.418 1.00 94.12 129 LEU A O 1
ATOM 1071 N N . HIS A 1 130 ? 19.422 3.808 13.099 1.00 94.56 130 HIS A N 1
ATOM 1072 C CA . HIS A 1 130 ? 20.638 4.321 13.739 1.00 94.56 130 HIS A CA 1
ATOM 1073 C C . HIS A 1 130 ? 21.608 5.012 12.766 1.00 94.56 130 HIS A C 1
ATOM 1075 O O . HIS A 1 130 ? 22.548 5.666 13.219 1.00 94.56 130 HIS A O 1
ATOM 1081 N N . VAL A 1 131 ? 21.386 4.914 11.450 1.00 95.69 131 VAL A N 1
ATOM 1082 C CA . VAL A 1 131 ? 22.222 5.556 10.426 1.00 95.69 131 VAL A CA 1
ATOM 1083 C C . VAL A 1 131 ? 21.575 6.883 10.005 1.00 95.69 131 VAL A C 1
ATOM 1085 O O . VAL A 1 131 ? 20.532 6.847 9.356 1.00 95.69 131 VAL A O 1
ATOM 1088 N N . PRO A 1 132 ? 22.162 8.059 10.311 1.00 93.94 132 PRO A N 1
ATOM 1089 C CA . PRO A 1 132 ? 21.481 9.354 10.181 1.00 93.94 132 PRO A CA 1
ATOM 1090 C C . PRO A 1 132 ? 20.837 9.635 8.815 1.00 93.94 132 PRO A C 1
ATOM 1092 O O . PRO A 1 132 ? 19.686 10.078 8.766 1.00 93.94 132 PRO A O 1
ATOM 1095 N N . ASP A 1 133 ? 21.542 9.345 7.718 1.00 92.25 133 ASP A N 1
ATOM 1096 C CA . ASP A 1 133 ? 21.035 9.585 6.360 1.00 92.25 133 ASP A CA 1
ATOM 1097 C C . ASP A 1 133 ? 19.855 8.665 6.021 1.00 92.25 133 ASP A C 1
ATOM 1099 O O . ASP A 1 133 ? 18.840 9.120 5.487 1.00 92.25 133 ASP A O 1
ATOM 1103 N N . ARG A 1 134 ? 19.933 7.390 6.428 1.00 95.00 134 ARG A N 1
ATOM 1104 C CA . ARG A 1 134 ? 18.837 6.426 6.264 1.00 95.00 134 ARG A CA 1
ATOM 1105 C C . ARG A 1 134 ? 17.644 6.825 7.109 1.00 95.00 134 ARG A C 1
ATOM 1107 O O . ARG A 1 134 ? 16.532 6.882 6.603 1.00 95.00 134 ARG A O 1
ATOM 1114 N N . THR A 1 135 ? 17.865 7.188 8.370 1.00 94.69 135 THR A N 1
ATOM 1115 C CA . THR A 1 135 ? 16.807 7.658 9.268 1.00 94.69 135 THR A CA 1
ATOM 1116 C C . THR A 1 135 ? 16.058 8.837 8.668 1.00 94.69 135 THR A C 1
ATOM 1118 O O . THR A 1 135 ? 14.831 8.868 8.726 1.00 94.69 135 THR A O 1
ATOM 1121 N N . LYS A 1 136 ? 16.764 9.799 8.064 1.00 93.50 136 LYS A N 1
ATOM 1122 C CA . LYS A 1 136 ? 16.121 10.925 7.383 1.00 93.50 136 LYS A CA 1
ATOM 1123 C C . LYS A 1 136 ? 15.226 10.445 6.237 1.00 93.50 136 LYS A C 1
ATOM 1125 O O . LYS A 1 136 ? 14.062 10.833 6.207 1.00 93.50 136 LYS A O 1
ATOM 1130 N N . HIS A 1 137 ? 15.740 9.591 5.352 1.00 94.56 137 HIS A N 1
ATOM 1131 C CA . HIS A 1 137 ? 14.977 9.053 4.223 1.00 94.56 137 HIS A CA 1
ATOM 1132 C C . HIS A 1 137 ? 13.756 8.240 4.686 1.00 94.56 137 HIS A C 1
ATOM 1134 O O . HIS A 1 137 ? 12.635 8.526 4.275 1.00 94.56 137 HIS A O 1
ATOM 1140 N N . ILE A 1 138 ? 13.938 7.301 5.621 1.00 95.31 138 ILE A N 1
ATOM 1141 C CA . ILE A 1 138 ? 12.868 6.436 6.145 1.00 95.31 138 ILE A CA 1
ATOM 1142 C C . ILE A 1 138 ? 11.730 7.270 6.732 1.00 95.31 138 ILE A C 1
ATOM 1144 O O . ILE A 1 138 ? 10.563 7.015 6.455 1.00 95.31 138 ILE A O 1
ATOM 1148 N N . ARG A 1 139 ? 12.054 8.301 7.519 1.00 93.00 139 ARG A N 1
ATOM 1149 C CA . ARG A 1 139 ? 11.037 9.169 8.131 1.00 93.00 139 ARG A CA 1
ATOM 1150 C C . ARG A 1 139 ? 10.279 10.028 7.122 1.00 93.00 139 ARG A C 1
ATOM 1152 O O . ARG A 1 139 ? 9.186 10.476 7.444 1.00 93.00 139 ARG A O 1
ATOM 1159 N N . GLN A 1 140 ? 10.875 10.309 5.966 1.00 91.81 140 GLN A N 1
ATOM 1160 C CA . GLN A 1 140 ? 10.253 11.098 4.901 1.00 91.81 140 GLN A CA 1
ATOM 1161 C C . GLN A 1 140 ? 9.393 10.239 3.970 1.00 91.81 140 GLN A C 1
ATOM 1163 O O . GLN A 1 140 ? 8.375 10.719 3.487 1.00 91.81 140 GLN A O 1
ATOM 1168 N N . GLN A 1 141 ? 9.803 8.994 3.713 1.00 92.94 141 GLN A N 1
ATOM 1169 C CA . GLN A 1 141 ? 9.171 8.138 2.705 1.00 92.94 141 GLN A CA 1
ATOM 1170 C C . GLN A 1 141 ? 8.228 7.084 3.294 1.00 92.94 141 GLN A C 1
ATOM 1172 O O . GLN A 1 141 ? 7.274 6.688 2.636 1.00 92.94 141 GLN A O 1
ATOM 1177 N N . PHE A 1 142 ? 8.459 6.635 4.533 1.00 96.19 142 PHE A N 1
ATOM 1178 C CA . PHE A 1 142 ? 7.788 5.456 5.097 1.00 96.19 142 PHE A CA 1
ATOM 1179 C C . PHE A 1 142 ? 7.003 5.757 6.376 1.00 96.19 142 PHE A C 1
ATOM 1181 O O . PHE A 1 142 ? 6.896 4.913 7.263 1.00 96.19 142 PHE A O 1
ATOM 1188 N N . GLY A 1 143 ? 6.475 6.976 6.515 1.00 96.00 143 GLY A N 1
ATOM 1189 C CA . GLY A 1 143 ? 5.770 7.389 7.731 1.00 96.00 143 GLY A CA 1
ATOM 1190 C C . GLY A 1 143 ? 4.515 6.556 8.029 1.00 96.00 143 GLY A C 1
ATOM 1191 O O . GLY A 1 143 ? 4.327 6.147 9.171 1.00 96.00 143 GLY A O 1
ATOM 1192 N N . GLU A 1 144 ? 3.733 6.198 7.004 1.00 97.00 144 GLU A N 1
ATOM 1193 C CA . GLU A 1 144 ? 2.590 5.275 7.122 1.00 97.00 144 GLU A CA 1
ATOM 1194 C C . GLU A 1 144 ? 3.020 3.906 7.669 1.00 97.00 144 GLU A C 1
ATOM 1196 O O . GLU A 1 144 ? 2.463 3.407 8.650 1.00 97.00 144 GLU A O 1
ATOM 1201 N N . GLN A 1 145 ? 4.061 3.322 7.073 1.00 97.69 145 GLN A N 1
ATOM 1202 C CA . GLN A 1 145 ? 4.586 2.018 7.463 1.00 97.69 145 GLN A CA 1
ATOM 1203 C C . GLN A 1 145 ? 5.172 2.050 8.875 1.00 97.69 145 GLN A C 1
ATOM 1205 O O . GLN A 1 145 ? 4.926 1.138 9.662 1.00 97.69 145 GLN A O 1
ATOM 1210 N N . LEU A 1 146 ? 5.900 3.113 9.233 1.00 97.44 146 LEU A N 1
ATOM 1211 C CA . LEU A 1 146 ? 6.398 3.313 10.591 1.00 97.44 146 LEU A CA 1
ATOM 1212 C C . LEU A 1 146 ? 5.247 3.385 11.595 1.00 97.44 146 LEU A C 1
ATOM 1214 O O . LEU A 1 146 ? 5.318 2.729 12.633 1.00 97.44 146 LEU A O 1
ATOM 1218 N N . THR A 1 147 ? 4.180 4.133 11.299 1.00 98.06 147 THR A N 1
ATOM 1219 C CA . THR A 1 147 ? 2.994 4.180 12.161 1.00 98.06 147 THR A CA 1
ATOM 1220 C C . THR A 1 147 ? 2.428 2.782 12.385 1.00 98.06 147 THR A C 1
ATOM 1222 O O . THR A 1 147 ? 2.257 2.389 13.537 1.00 98.06 147 THR A O 1
ATOM 1225 N N . ALA A 1 148 ? 2.210 2.003 11.323 1.00 97.94 148 ALA A N 1
ATOM 1226 C CA . ALA A 1 148 ? 1.681 0.645 11.437 1.00 97.94 148 ALA A CA 1
ATOM 1227 C C . ALA A 1 148 ? 2.592 -0.278 12.271 1.00 97.94 148 ALA A C 1
ATOM 1229 O O . ALA A 1 148 ? 2.124 -0.967 13.182 1.00 97.94 148 ALA A O 1
ATOM 1230 N N . LEU A 1 149 ? 3.904 -0.251 12.016 1.00 96.81 149 LEU A N 1
ATOM 1231 C CA . LEU A 1 149 ? 4.882 -1.062 12.743 1.00 96.81 149 LEU A CA 1
ATOM 1232 C C . LEU A 1 149 ? 4.948 -0.702 14.230 1.00 96.81 149 LEU A C 1
ATOM 1234 O O . LEU A 1 149 ? 4.957 -1.598 15.072 1.00 96.81 149 LEU A O 1
ATOM 1238 N N . TYR A 1 150 ? 4.952 0.588 14.574 1.00 96.50 150 TYR A N 1
ATOM 1239 C CA . TYR A 1 150 ? 4.971 1.008 15.976 1.00 96.50 150 TYR A CA 1
ATOM 1240 C C . TYR A 1 150 ? 3.662 0.679 16.702 1.00 96.50 150 TYR A C 1
ATOM 1242 O O . TYR A 1 150 ? 3.714 0.362 17.889 1.00 96.50 150 TYR A O 1
ATOM 1250 N N . ILE A 1 151 ? 2.506 0.671 16.021 1.00 97.25 151 ILE A N 1
ATOM 1251 C CA . ILE A 1 151 ? 1.259 0.142 16.608 1.00 97.25 151 ILE A CA 1
ATOM 1252 C C . ILE A 1 151 ? 1.410 -1.358 16.890 1.00 97.25 151 ILE A C 1
ATOM 1254 O O . ILE A 1 151 ? 1.071 -1.814 17.984 1.00 97.25 151 ILE A O 1
ATOM 1258 N N . SER A 1 152 ? 1.961 -2.128 15.944 1.00 95.19 152 SER A N 1
ATOM 1259 C CA . SER A 1 152 ? 2.224 -3.565 16.131 1.00 95.19 152 SER A CA 1
ATOM 1260 C C . SER A 1 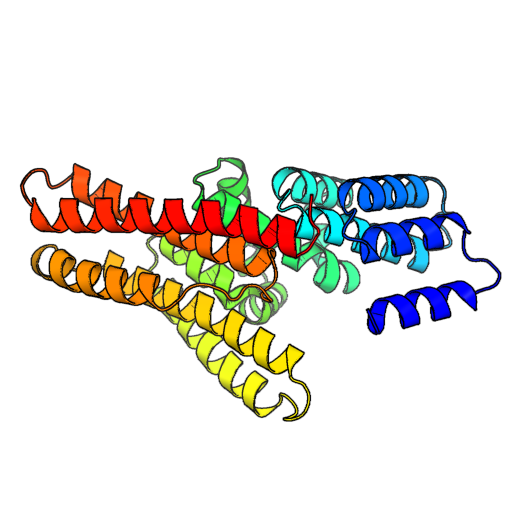152 ? 3.154 -3.839 17.317 1.00 95.19 152 SER A C 1
ATOM 1262 O O . SER A 1 152 ? 2.861 -4.705 18.146 1.00 95.19 152 SER A O 1
ATOM 1264 N N . GLY A 1 153 ? 4.207 -3.029 17.460 1.00 92.88 153 GLY A N 1
ATOM 1265 C CA . GLY A 1 153 ? 5.153 -3.056 18.577 1.00 92.88 153 GLY A CA 1
ATOM 1266 C C . GLY A 1 153 ? 4.645 -2.455 19.894 1.00 92.88 153 GLY A C 1
ATOM 1267 O O . GLY A 1 153 ? 5.416 -2.395 20.847 1.00 92.88 153 GLY A O 1
ATOM 1268 N N . GLN A 1 154 ? 3.380 -2.018 19.978 1.00 93.56 154 GLN A N 1
ATOM 1269 C CA . GLN A 1 154 ? 2.785 -1.368 21.161 1.00 93.56 154 GLN A CA 1
ATOM 1270 C C . GLN A 1 154 ? 3.470 -0.046 21.578 1.00 93.56 154 GLN A C 1
ATOM 1272 O O . GLN A 1 154 ? 3.344 0.409 22.715 1.00 93.56 154 GLN A O 1
ATOM 1277 N N . GLU A 1 155 ? 4.169 0.620 20.660 1.00 95.44 155 GLU A N 1
ATOM 1278 C CA . GLU A 1 155 ? 4.844 1.904 20.876 1.00 95.44 155 GLU A CA 1
ATOM 1279 C C . GLU A 1 155 ? 3.969 3.082 20.399 1.00 95.44 155 GLU A C 1
ATOM 1281 O O . GLU A 1 155 ? 4.348 3.866 19.524 1.00 95.44 155 GLU A O 1
ATOM 1286 N N . MET A 1 156 ? 2.780 3.234 20.992 1.00 96.00 156 MET A N 1
ATOM 1287 C CA . MET A 1 156 ? 1.724 4.149 20.514 1.00 96.00 156 MET A CA 1
ATOM 1288 C C . MET A 1 156 ? 2.149 5.622 20.427 1.00 96.00 156 MET A C 1
ATOM 1290 O O . MET A 1 156 ? 1.753 6.341 19.511 1.00 96.00 156 MET A O 1
ATOM 1294 N N . VAL A 1 157 ? 3.016 6.084 21.335 1.00 96.44 157 VAL A N 1
ATOM 1295 C CA . VAL A 1 157 ? 3.565 7.453 21.289 1.00 96.44 157 VAL A CA 1
ATOM 1296 C C . VAL A 1 157 ? 4.381 7.682 20.013 1.00 96.44 157 VAL A C 1
ATOM 1298 O O . VAL A 1 157 ? 4.266 8.738 19.390 1.00 96.44 157 VAL A O 1
ATOM 1301 N N . ARG A 1 158 ? 5.190 6.699 19.598 1.00 95.62 158 ARG A N 1
ATOM 1302 C CA . ARG A 1 158 ? 5.967 6.787 18.354 1.00 95.62 158 ARG A CA 1
ATOM 1303 C C . ARG A 1 158 ? 5.069 6.637 17.135 1.00 95.62 158 ARG A C 1
ATOM 1305 O O . ARG A 1 158 ? 5.237 7.396 16.186 1.00 95.62 158 ARG A O 1
ATOM 1312 N N . ALA A 1 159 ? 4.091 5.733 17.185 1.00 97.31 159 ALA A N 1
ATOM 1313 C CA . ALA A 1 159 ? 3.105 5.590 16.120 1.00 97.31 159 ALA A CA 1
ATOM 1314 C C . ALA A 1 159 ? 2.391 6.917 15.820 1.00 97.31 159 ALA A C 1
ATOM 1316 O O . ALA A 1 159 ? 2.366 7.350 14.665 1.00 97.31 159 ALA A O 1
ATOM 1317 N N . ARG A 1 160 ? 1.899 7.602 16.865 1.00 97.38 160 ARG A N 1
ATOM 1318 C CA . ARG A 1 160 ? 1.275 8.927 16.746 1.00 97.38 160 ARG A CA 1
ATOM 1319 C C . ARG A 1 160 ? 2.226 9.979 16.197 1.00 97.38 160 ARG A C 1
ATOM 1321 O O . ARG A 1 160 ? 1.852 10.699 15.280 1.00 97.38 160 ARG A O 1
ATOM 1328 N N . MET A 1 161 ? 3.464 10.028 16.694 1.00 96.69 161 MET A N 1
ATOM 1329 C CA . MET A 1 161 ? 4.478 10.960 16.189 1.00 96.69 161 MET A CA 1
ATOM 1330 C C . MET A 1 161 ? 4.647 10.845 14.667 1.00 96.69 161 MET A C 1
ATOM 1332 O O . MET A 1 161 ? 4.598 11.862 13.975 1.00 96.69 161 MET A O 1
ATOM 1336 N N . PHE A 1 162 ? 4.829 9.624 14.151 1.00 96.88 162 PHE A N 1
ATOM 1337 C CA . PHE A 1 162 ? 5.001 9.402 12.715 1.00 96.88 162 PHE A CA 1
ATOM 1338 C C . PHE A 1 162 ? 3.715 9.648 11.931 1.00 96.88 162 PHE A C 1
ATOM 1340 O O . PHE A 1 162 ? 3.769 10.310 10.899 1.00 96.88 162 PHE A O 1
ATOM 1347 N N . GLY A 1 163 ? 2.561 9.228 12.451 1.00 97.00 163 GLY A N 1
ATOM 1348 C CA . GLY A 1 163 ? 1.295 9.402 11.740 1.00 97.00 163 GLY A CA 1
ATOM 1349 C C . GLY A 1 163 ? 0.919 10.876 11.611 1.00 97.00 163 GLY A C 1
ATOM 1350 O O . GLY A 1 163 ? 0.578 11.346 10.528 1.00 97.00 163 GLY A O 1
ATOM 1351 N N . GLU A 1 164 ? 1.073 11.653 12.683 1.00 95.94 164 GLU A N 1
ATOM 1352 C CA . GLU A 1 164 ? 0.881 13.104 12.637 1.00 95.94 164 GLU A CA 1
ATOM 1353 C C . GLU A 1 164 ? 1.913 13.798 11.739 1.00 95.94 164 GLU A C 1
ATOM 1355 O O . GLU A 1 164 ? 1.599 14.792 11.084 1.00 95.94 164 GLU A O 1
ATOM 1360 N N . GLN A 1 165 ? 3.160 13.314 11.702 1.00 95.44 165 GLN A N 1
ATOM 1361 C CA . GLN A 1 165 ? 4.164 13.842 10.780 1.00 95.44 165 GLN A CA 1
ATOM 1362 C C . GLN A 1 165 ? 3.741 13.611 9.324 1.00 95.44 165 GLN A C 1
ATOM 1364 O O . GLN A 1 165 ? 3.790 14.557 8.539 1.00 95.44 165 GLN A O 1
ATOM 1369 N N . THR A 1 166 ? 3.273 12.412 8.975 1.00 95.81 166 THR A N 1
ATOM 1370 C CA . THR A 1 166 ? 2.783 12.109 7.623 1.00 95.81 166 THR A CA 1
ATOM 1371 C C . THR A 1 166 ? 1.547 12.929 7.267 1.00 95.81 166 THR A C 1
ATOM 1373 O O . THR A 1 166 ? 1.454 13.424 6.150 1.00 95.81 166 THR A O 1
ATOM 1376 N N . GLN A 1 167 ? 0.637 13.177 8.214 1.00 95.75 167 GLN A N 1
ATOM 1377 C CA . GLN A 1 167 ? -0.485 14.096 7.990 1.00 95.75 167 GLN A CA 1
ATOM 1378 C C . GLN A 1 167 ? -0.026 15.527 7.678 1.00 95.75 167 GLN A C 1
ATOM 1380 O O . GLN A 1 167 ? -0.595 16.172 6.801 1.00 95.75 167 GLN A O 1
ATOM 1385 N N . ARG A 1 168 ? 1.003 16.036 8.372 1.00 94.62 168 ARG A N 1
ATOM 1386 C CA . ARG A 1 168 ? 1.570 17.365 8.077 1.00 94.62 168 ARG A CA 1
ATOM 1387 C C . ARG A 1 168 ? 2.226 17.391 6.696 1.00 94.62 168 ARG A C 1
ATOM 1389 O O . ARG A 1 168 ? 1.966 18.315 5.937 1.00 94.62 168 ARG A O 1
ATOM 1396 N N . GLN A 1 169 ? 3.006 16.364 6.359 1.00 93.44 169 GLN A N 1
ATOM 1397 C CA . GLN A 1 169 ? 3.631 16.229 5.041 1.00 93.44 169 GLN A CA 1
ATOM 1398 C C . GLN A 1 169 ? 2.587 16.173 3.916 1.00 93.44 169 GLN A C 1
ATOM 1400 O O . GLN A 1 169 ? 2.745 16.855 2.907 1.00 93.44 169 GLN A O 1
ATOM 1405 N N . PHE A 1 170 ? 1.480 15.455 4.122 1.00 94.31 170 PHE A N 1
ATOM 1406 C CA . PHE A 1 170 ? 0.356 15.439 3.187 1.00 94.31 170 PHE A CA 1
ATOM 1407 C C . PHE A 1 170 ? -0.174 16.848 2.888 1.00 94.31 170 PHE A C 1
ATOM 1409 O O . PHE A 1 170 ? -0.507 17.130 1.742 1.00 94.31 170 PHE A O 1
ATOM 1416 N N . LEU A 1 171 ? -0.257 17.749 3.875 1.00 93.44 171 LEU A N 1
ATOM 1417 C CA . LEU A 1 171 ? -0.743 19.114 3.634 1.00 93.44 171 LEU A CA 1
ATOM 1418 C C . LEU A 1 171 ? 0.187 19.892 2.698 1.00 93.44 171 LEU A C 1
ATOM 1420 O O . LEU A 1 171 ? -0.300 20.619 1.828 1.00 93.44 171 LEU A O 1
ATOM 1424 N N . ASP A 1 172 ? 1.500 19.712 2.847 1.00 91.25 172 ASP A N 1
ATOM 1425 C CA . ASP A 1 172 ? 2.499 20.332 1.974 1.00 91.25 172 ASP A CA 1
ATOM 1426 C C . ASP A 1 172 ? 2.427 19.744 0.555 1.00 91.25 172 ASP A C 1
ATOM 1428 O O . ASP A 1 172 ? 2.382 20.490 -0.429 1.00 91.25 172 ASP A O 1
ATOM 1432 N N . GLU A 1 173 ? 2.339 18.416 0.436 1.00 90.75 173 GLU A N 1
ATOM 1433 C CA . GLU A 1 173 ? 2.188 17.712 -0.845 1.00 90.75 173 GLU A CA 1
ATOM 1434 C C . GLU A 1 173 ? 0.889 18.107 -1.555 1.00 90.75 173 GLU A C 1
ATOM 1436 O O . GLU A 1 173 ? 0.900 18.449 -2.737 1.00 90.75 173 GLU A O 1
ATOM 1441 N N . TRP A 1 174 ? -0.223 18.159 -0.824 1.00 92.50 174 TRP A N 1
ATOM 1442 C CA . TRP A 1 174 ? -1.530 18.568 -1.332 1.00 92.50 174 TRP A CA 1
ATOM 1443 C C . TRP A 1 174 ? -1.553 20.022 -1.800 1.00 92.50 174 TRP A C 1
ATOM 1445 O O . TRP A 1 174 ? -2.174 20.336 -2.818 1.00 92.50 174 TRP A O 1
ATOM 1455 N N . HIS A 1 175 ? -0.876 20.914 -1.071 1.00 90.00 175 HIS A N 1
ATOM 1456 C CA . HIS A 1 175 ? -0.707 22.307 -1.470 1.00 90.00 175 HIS A CA 1
ATOM 1457 C C . HIS A 1 175 ? 0.100 22.423 -2.772 1.00 90.00 175 HIS A C 1
ATOM 1459 O O . HIS A 1 175 ? -0.225 23.246 -3.629 1.00 90.00 175 HIS A O 1
ATOM 1465 N N . CYS A 1 176 ? 1.135 21.596 -2.936 1.00 88.00 176 CYS A N 1
ATOM 1466 C CA . CYS A 1 176 ? 1.968 21.577 -4.139 1.00 88.00 176 CYS A CA 1
ATOM 1467 C C . CYS A 1 176 ? 1.327 20.813 -5.309 1.00 88.00 176 CYS A C 1
ATOM 1469 O O . CYS A 1 176 ? 1.711 21.024 -6.462 1.00 88.00 176 CYS A O 1
ATOM 1471 N N . ALA A 1 177 ? 0.346 19.947 -5.043 1.00 86.75 177 ALA A N 1
ATOM 1472 C CA . ALA A 1 177 ? -0.342 19.171 -6.059 1.00 86.75 177 ALA A CA 1
ATOM 1473 C C . ALA A 1 177 ? -1.147 20.092 -6.985 1.00 86.75 177 ALA A C 1
ATOM 1475 O O . ALA A 1 177 ? -2.155 20.695 -6.597 1.00 86.75 177 ALA A O 1
ATOM 1476 N N . GLY A 1 178 ? -0.711 20.178 -8.245 1.00 85.81 178 GLY A N 1
ATOM 1477 C CA . GLY A 1 178 ? -1.385 20.972 -9.266 1.00 85.81 178 GLY A CA 1
ATOM 1478 C C . GLY A 1 178 ? -2.873 20.623 -9.350 1.00 85.81 178 GLY A C 1
ATOM 1479 O O . GLY A 1 178 ? -3.244 19.454 -9.419 1.00 85.81 178 GLY A O 1
ATOM 1480 N N . VAL A 1 179 ? -3.737 21.642 -9.378 1.00 82.88 179 VAL A N 1
ATOM 1481 C CA . VAL A 1 179 ? -5.207 21.481 -9.324 1.00 82.88 179 VAL A CA 1
ATOM 1482 C C . VAL A 1 179 ? -5.753 20.615 -10.468 1.00 82.88 179 VAL A C 1
ATOM 1484 O O . VAL A 1 179 ? -6.787 19.973 -10.320 1.00 82.88 179 VAL A O 1
ATOM 1487 N N . LEU A 1 180 ? -5.043 20.569 -11.598 1.00 80.81 180 LEU A N 1
ATOM 1488 C CA . LEU A 1 180 ? -5.411 19.777 -12.773 1.00 80.81 180 LEU A CA 1
ATOM 1489 C C . LEU A 1 180 ? -4.884 18.332 -12.735 1.00 80.81 180 LEU A C 1
ATOM 1491 O O . LEU A 1 180 ? -5.267 17.531 -13.584 1.00 80.81 180 LEU A O 1
ATOM 1495 N N . SER A 1 181 ? -4.026 17.981 -11.772 1.00 85.50 181 SER A N 1
ATOM 1496 C CA . SER A 1 181 ? -3.486 16.627 -11.633 1.00 85.50 181 SER A CA 1
A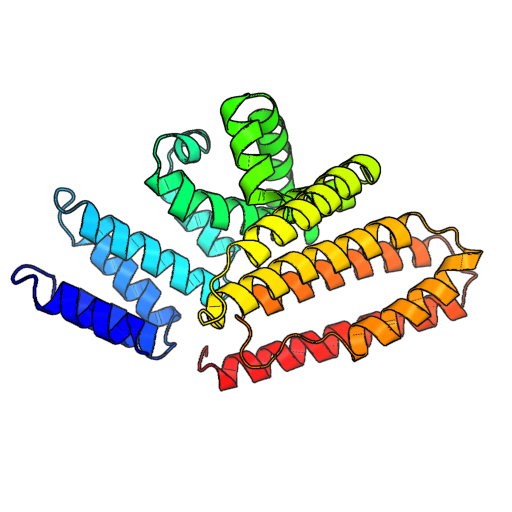TOM 1497 C C . SER A 1 181 ? -4.397 15.777 -10.748 1.00 85.50 181 SER A C 1
ATOM 1499 O O . SER A 1 181 ? -4.155 15.605 -9.554 1.00 85.50 181 SER A O 1
ATOM 1501 N N . GLY A 1 182 ? -5.492 15.284 -11.335 1.00 84.62 182 GLY A N 1
ATOM 1502 C CA . GLY A 1 182 ? -6.483 14.473 -10.622 1.00 84.62 182 GLY A CA 1
ATOM 1503 C C . GLY A 1 182 ? -5.874 13.234 -9.961 1.00 84.62 182 GLY A C 1
ATOM 1504 O O . GLY A 1 182 ? -6.133 13.003 -8.787 1.00 84.62 182 GLY A O 1
ATOM 1505 N N . LEU A 1 183 ? -5.010 12.506 -10.678 1.00 83.75 183 LEU A N 1
ATOM 1506 C CA . LEU A 1 183 ? -4.354 11.289 -10.179 1.00 83.75 183 LEU A CA 1
ATOM 1507 C C . LEU A 1 183 ? -3.491 11.566 -8.944 1.00 83.75 183 LEU A C 1
ATOM 1509 O O . LEU A 1 183 ? -3.733 10.984 -7.896 1.00 83.75 183 LEU A O 1
ATOM 1513 N N . VAL A 1 184 ? -2.583 12.546 -9.026 1.00 85.50 184 VAL A N 1
ATOM 1514 C CA . VAL A 1 184 ? -1.703 12.911 -7.899 1.00 85.50 184 VAL A CA 1
ATOM 1515 C C . VAL A 1 184 ? -2.515 13.320 -6.670 1.00 85.50 184 VAL A C 1
ATOM 1517 O O . VAL A 1 184 ? -2.185 12.953 -5.549 1.00 85.50 184 VAL A O 1
ATOM 1520 N N . ARG A 1 185 ? -3.609 14.066 -6.862 1.00 90.00 185 ARG A N 1
ATOM 1521 C CA . ARG A 1 185 ? -4.487 14.460 -5.753 1.00 90.00 185 ARG A CA 1
ATOM 1522 C C . ARG A 1 185 ? -5.193 13.249 -5.140 1.00 90.00 185 ARG A C 1
ATOM 1524 O O . ARG A 1 185 ? -5.260 13.155 -3.917 1.00 90.00 185 ARG A O 1
ATOM 1531 N N . THR A 1 186 ? -5.696 12.329 -5.957 1.00 90.38 186 THR A N 1
ATOM 1532 C CA . THR A 1 186 ? -6.281 11.076 -5.465 1.00 90.38 186 THR A CA 1
ATOM 1533 C C . THR A 1 186 ? -5.258 10.277 -4.659 1.00 90.38 186 THR A C 1
ATOM 1535 O O . THR A 1 186 ? -5.555 9.909 -3.526 1.00 90.38 186 THR A O 1
ATOM 1538 N N . ASP A 1 187 ? -4.035 10.113 -5.164 1.00 87.62 187 ASP A N 1
ATOM 1539 C CA . ASP A 1 187 ? -2.970 9.380 -4.470 1.00 87.62 187 ASP A CA 1
ATOM 1540 C C . ASP A 1 187 ? -2.614 10.020 -3.119 1.00 87.62 187 ASP A C 1
ATOM 1542 O O . ASP A 1 187 ? -2.520 9.321 -2.107 1.00 87.62 187 ASP A O 1
ATOM 1546 N N . CYS A 1 188 ? -2.510 11.354 -3.056 1.00 90.81 188 CYS A N 1
ATOM 1547 C CA . CYS A 1 188 ? -2.310 12.071 -1.793 1.00 90.81 188 CYS A CA 1
ATOM 1548 C C . CYS A 1 188 ? -3.441 11.784 -0.785 1.00 90.81 188 CYS A C 1
ATOM 1550 O O . CYS A 1 188 ? -3.172 11.539 0.394 1.00 90.81 188 CYS A O 1
ATOM 1552 N N . LEU A 1 189 ? -4.705 11.804 -1.229 1.00 93.00 189 LEU A N 1
ATOM 1553 C CA . LEU A 1 189 ? -5.861 11.531 -0.364 1.00 93.00 189 LEU A CA 1
ATOM 1554 C C . LEU A 1 189 ? -5.887 10.080 0.127 1.00 93.00 189 LEU A C 1
ATOM 1556 O O . LEU A 1 189 ? -6.156 9.836 1.304 1.00 93.00 189 LEU A O 1
ATOM 1560 N N . LEU A 1 190 ? -5.596 9.119 -0.752 1.00 91.94 190 LEU A N 1
ATOM 1561 C CA . LEU A 1 190 ? -5.544 7.701 -0.397 1.00 91.94 190 LEU A CA 1
ATOM 1562 C C . LEU A 1 190 ? -4.391 7.408 0.569 1.00 91.94 190 LEU A C 1
ATOM 1564 O O . LEU A 1 190 ? -4.569 6.654 1.526 1.00 91.94 190 LEU A O 1
ATOM 1568 N N . SER A 1 191 ? -3.236 8.048 0.374 1.00 90.44 191 SER A N 1
ATOM 1569 C CA . SER A 1 191 ? -2.087 7.952 1.278 1.00 90.44 191 SER A CA 1
ATOM 1570 C C . SER A 1 191 ? -2.438 8.434 2.692 1.00 90.44 191 SER A C 1
ATOM 1572 O O . SER A 1 191 ? -2.329 7.675 3.660 1.00 90.44 191 SER A O 1
ATOM 1574 N N . VAL A 1 192 ? -2.973 9.655 2.835 1.00 94.25 192 VAL A N 1
ATOM 1575 C CA . VAL A 1 192 ? -3.301 10.196 4.167 1.00 94.25 192 VAL A CA 1
ATOM 1576 C C . VAL A 1 192 ? -4.454 9.450 4.840 1.00 94.25 192 VAL A C 1
ATOM 1578 O O . VAL A 1 192 ? -4.456 9.300 6.064 1.00 94.25 192 VAL A O 1
ATOM 1581 N N . ARG A 1 193 ? -5.414 8.927 4.065 1.00 94.38 193 ARG A N 1
ATOM 1582 C CA . ARG A 1 193 ? -6.520 8.113 4.586 1.00 94.38 193 ARG A CA 1
ATOM 1583 C C . ARG A 1 193 ? -6.006 6.915 5.384 1.00 94.38 193 ARG A C 1
ATOM 1585 O O . ARG A 1 193 ? -6.477 6.693 6.498 1.00 94.38 193 ARG A O 1
ATOM 1592 N N . LYS A 1 194 ? -5.035 6.172 4.844 1.00 95.75 194 LYS A N 1
ATOM 1593 C CA . LYS A 1 194 ? -4.460 4.990 5.508 1.00 95.75 194 LYS A CA 1
ATOM 1594 C C . LYS A 1 194 ? -3.844 5.352 6.861 1.00 95.75 194 LYS A C 1
ATOM 1596 O O . LYS A 1 194 ? -4.076 4.668 7.854 1.00 95.75 194 LYS A O 1
ATOM 1601 N N . VAL A 1 195 ? -3.144 6.483 6.930 1.00 96.75 195 VAL A N 1
ATOM 1602 C CA . VAL A 1 195 ? -2.556 6.994 8.178 1.00 96.75 195 VAL A CA 1
ATOM 1603 C C . VAL A 1 195 ? -3.619 7.431 9.187 1.00 96.75 195 VAL A C 1
ATOM 1605 O O . VAL A 1 195 ? -3.467 7.177 10.380 1.00 96.75 195 VAL A O 1
ATOM 1608 N N . ILE A 1 196 ? -4.706 8.064 8.736 1.00 95.56 196 ILE A N 1
ATOM 1609 C CA . ILE A 1 196 ? -5.826 8.447 9.610 1.00 95.56 196 ILE A CA 1
ATOM 1610 C C . ILE A 1 196 ? -6.477 7.207 10.235 1.00 95.56 196 ILE A C 1
ATOM 1612 O O . ILE A 1 196 ? -6.734 7.214 11.439 1.00 95.56 196 ILE A O 1
ATOM 1616 N N . GLU A 1 197 ? -6.699 6.142 9.454 1.00 95.88 197 GLU A N 1
ATOM 1617 C CA . GLU A 1 197 ? -7.206 4.871 9.989 1.00 95.88 197 GLU A CA 1
ATOM 1618 C C . GLU A 1 197 ? -6.245 4.310 11.052 1.00 95.88 197 GLU A C 1
ATOM 1620 O O . GLU A 1 197 ? -6.669 4.032 12.172 1.00 95.88 197 GLU A O 1
ATOM 1625 N N . LEU A 1 198 ? -4.939 4.245 10.767 1.00 97.88 198 LEU A N 1
ATOM 1626 C CA . LEU A 1 198 ? -3.941 3.767 11.731 1.00 97.88 198 LEU A CA 1
ATOM 1627 C C . LEU A 1 198 ? -3.902 4.592 13.029 1.00 97.88 198 LEU A C 1
ATOM 1629 O O . LEU A 1 198 ? -3.789 4.027 14.117 1.00 97.88 198 LEU A O 1
ATOM 1633 N N . LEU A 1 199 ? -4.014 5.918 12.955 1.00 96.75 199 LEU A N 1
ATOM 1634 C CA . LEU A 1 199 ? -4.059 6.762 14.153 1.00 96.75 199 LEU A CA 1
ATOM 1635 C C . LEU A 1 199 ? -5.313 6.487 14.987 1.00 96.75 199 LEU A C 1
ATOM 1637 O O . LEU A 1 199 ? -5.201 6.297 16.199 1.00 96.75 199 LEU A O 1
ATOM 1641 N N . ALA A 1 200 ? -6.477 6.357 14.345 1.00 95.12 200 ALA A N 1
ATOM 1642 C CA . ALA A 1 200 ? -7.703 5.949 15.029 1.00 95.12 200 ALA A CA 1
ATOM 1643 C C . ALA A 1 200 ? -7.553 4.565 15.687 1.00 95.12 200 ALA A C 1
ATOM 1645 O O . ALA A 1 200 ? -8.063 4.337 16.785 1.00 95.12 200 ALA A O 1
ATOM 1646 N N . TYR A 1 201 ? -6.809 3.651 15.057 1.00 96.06 201 TYR A N 1
ATOM 1647 C CA . TYR A 1 201 ? -6.513 2.326 15.606 1.00 96.06 201 TYR A CA 1
ATOM 1648 C C . TYR A 1 201 ? -5.613 2.417 16.834 1.00 96.06 201 TYR A C 1
ATOM 1650 O O . TYR A 1 201 ? -5.878 1.740 17.824 1.00 96.06 201 TYR A O 1
ATOM 1658 N N . SER A 1 202 ? -4.598 3.284 16.812 1.00 95.75 202 SER A N 1
ATOM 1659 C CA . SER A 1 202 ? -3.738 3.515 17.976 1.00 95.75 202 SER A CA 1
ATOM 1660 C C . SER A 1 202 ? -4.538 4.005 19.190 1.00 95.75 202 SER A C 1
ATOM 1662 O O . SER A 1 202 ? -4.395 3.453 20.281 1.00 95.75 202 SER A O 1
ATOM 1664 N N . ASP A 1 203 ? -5.464 4.946 18.988 1.00 93.62 203 ASP A N 1
ATOM 1665 C CA . ASP A 1 203 ? -6.308 5.475 20.061 1.00 93.62 203 ASP A CA 1
ATOM 1666 C C . ASP A 1 203 ? -7.317 4.429 20.559 1.00 93.62 203 ASP A C 1
ATOM 1668 O O . ASP A 1 203 ? -7.532 4.282 21.765 1.00 93.62 203 ASP A O 1
ATOM 1672 N N . LEU A 1 204 ? -7.909 3.646 19.650 1.00 94.06 204 LEU A N 1
ATOM 1673 C CA . LEU A 1 204 ? -8.815 2.550 20.000 1.00 94.06 204 LEU A CA 1
ATOM 1674 C C . LEU A 1 204 ? -8.103 1.457 20.811 1.00 94.06 204 LEU A C 1
ATOM 1676 O O . LEU A 1 204 ? -8.659 0.924 21.773 1.00 94.06 204 LEU A O 1
ATOM 1680 N N . LEU A 1 205 ? -6.861 1.128 20.458 1.00 93.31 205 LEU A N 1
ATOM 1681 C CA . LEU A 1 205 ? -6.061 0.136 21.175 1.00 93.31 205 LEU A CA 1
ATOM 1682 C C . LEU A 1 205 ? -5.575 0.632 22.544 1.00 93.31 205 LEU A C 1
ATOM 1684 O O . LEU A 1 205 ? -5.248 -0.198 23.390 1.00 93.31 205 LEU A O 1
ATOM 1688 N N . GLU A 1 206 ? -5.602 1.930 22.824 1.00 92.12 206 GLU A N 1
ATOM 1689 C CA . GLU A 1 206 ? -5.365 2.473 24.169 1.00 92.12 206 GLU A CA 1
ATOM 1690 C C . GLU A 1 206 ? -6.654 2.711 24.971 1.00 92.12 206 GLU A C 1
ATOM 1692 O O . GLU A 1 206 ? -6.588 2.957 26.177 1.00 92.12 206 GLU A O 1
ATOM 1697 N N . CYS A 1 207 ? -7.831 2.608 24.343 1.00 89.56 207 CYS A N 1
ATOM 1698 C CA . CYS A 1 207 ? -9.102 2.817 25.030 1.00 89.56 207 CYS A CA 1
ATOM 1699 C C . CYS A 1 207 ? -9.318 1.819 26.174 1.00 89.56 207 CYS A C 1
ATOM 1701 O O . CYS A 1 207 ? -9.046 0.616 26.073 1.00 89.56 207 CYS A O 1
ATOM 1703 N N . THR A 1 208 ? -9.878 2.350 27.258 1.00 85.00 208 THR A N 1
ATOM 1704 C CA . THR A 1 208 ? -10.386 1.581 28.388 1.00 85.00 208 THR A CA 1
ATOM 1705 C C . THR A 1 208 ? -11.643 0.808 27.989 1.00 85.00 208 THR A C 1
ATOM 1707 O O . THR A 1 208 ? -12.365 1.191 27.067 1.00 85.00 208 THR A O 1
ATOM 1710 N N . ILE A 1 209 ? -11.908 -0.296 28.690 1.00 78.50 209 ILE A N 1
ATOM 1711 C CA . ILE A 1 209 ? -12.957 -1.268 28.336 1.00 78.50 209 ILE A CA 1
ATOM 1712 C C . ILE A 1 209 ? -14.343 -0.617 28.256 1.00 78.50 209 ILE A C 1
ATOM 1714 O O . ILE A 1 209 ? -15.096 -0.878 27.325 1.00 78.50 209 ILE A O 1
ATOM 1718 N N . ASP A 1 210 ? -14.646 0.287 29.185 1.00 80.44 210 ASP A N 1
ATOM 1719 C CA . ASP A 1 210 ? -15.900 1.042 29.252 1.00 80.44 210 ASP A CA 1
ATOM 1720 C C . ASP A 1 210 ? -16.162 1.901 28.007 1.00 80.44 210 ASP A C 1
ATOM 1722 O O . ASP A 1 210 ? -17.312 2.164 27.665 1.00 80.44 210 ASP A O 1
ATOM 1726 N N . ARG A 1 211 ? -15.106 2.316 27.299 1.00 88.38 211 ARG A N 1
ATOM 1727 C CA . ARG A 1 211 ? -15.204 3.133 26.082 1.00 88.38 211 ARG A CA 1
ATOM 1728 C C . ARG A 1 211 ? -15.091 2.316 24.799 1.00 88.38 211 ARG A C 1
ATOM 1730 O O . ARG A 1 211 ? -15.433 2.835 23.735 1.00 88.38 211 ARG A O 1
ATOM 1737 N N . LEU A 1 212 ? -14.635 1.063 24.877 1.00 88.06 212 LEU A N 1
ATOM 1738 C CA . LEU A 1 212 ? -14.426 0.210 23.704 1.00 88.06 212 LEU A CA 1
ATOM 1739 C C . LEU A 1 212 ? -15.729 -0.087 22.965 1.00 88.06 212 LEU A C 1
ATOM 1741 O O . LEU A 1 212 ? -15.725 -0.078 21.738 1.00 88.06 212 LEU A O 1
ATOM 1745 N N . GLU A 1 213 ? -16.845 -0.295 23.667 1.00 89.25 213 GLU A N 1
ATOM 1746 C CA . GLU A 1 213 ? -18.144 -0.527 23.021 1.00 89.25 213 GLU A CA 1
ATOM 1747 C C . GLU A 1 213 ? -18.537 0.660 22.128 1.00 89.25 213 GLU A C 1
ATOM 1749 O O . GLU A 1 213 ? -18.772 0.496 20.931 1.00 89.25 213 GLU A O 1
ATOM 1754 N N . GLN A 1 214 ? -18.537 1.877 22.677 1.00 90.94 214 GLN A N 1
ATOM 1755 C CA . GLN A 1 214 ? -18.890 3.077 21.919 1.00 90.94 214 GLN A CA 1
ATOM 1756 C C . GLN A 1 214 ? -17.892 3.351 20.784 1.00 90.94 214 GLN A C 1
ATOM 1758 O O . GLN A 1 214 ? -18.293 3.716 19.678 1.00 90.94 214 GLN A O 1
ATOM 1763 N N . ALA A 1 215 ? -16.595 3.173 21.044 1.00 93.19 215 ALA A N 1
ATOM 1764 C CA . ALA A 1 215 ? -15.554 3.413 20.053 1.00 93.19 215 ALA A CA 1
ATOM 1765 C C . ALA A 1 215 ? -15.632 2.411 18.886 1.00 93.19 215 ALA A C 1
ATOM 1767 O O . ALA A 1 215 ? -15.531 2.811 17.728 1.00 93.19 215 ALA A O 1
ATOM 1768 N N . THR A 1 216 ? -15.900 1.131 19.166 1.00 94.38 216 THR A N 1
ATOM 1769 C CA . THR A 1 216 ? -16.108 0.108 18.126 1.00 94.38 216 THR A CA 1
ATOM 1770 C C . THR A 1 216 ? -17.413 0.301 17.360 1.00 94.38 216 THR A C 1
ATOM 1772 O O . THR A 1 216 ? -17.427 0.088 16.152 1.00 94.38 216 THR A O 1
ATOM 1775 N N . ALA A 1 217 ? -18.482 0.787 17.996 1.00 94.06 217 ALA A N 1
ATOM 1776 C CA . ALA A 1 217 ? -19.703 1.171 17.283 1.00 94.06 217 ALA A CA 1
ATOM 1777 C C . ALA A 1 217 ? -19.449 2.324 16.292 1.00 94.06 217 ALA A C 1
ATOM 1779 O O . ALA A 1 217 ? -19.920 2.293 15.154 1.00 94.06 217 ALA A O 1
ATOM 1780 N N . GLY A 1 218 ? -18.650 3.319 16.696 1.00 94.88 218 GLY A N 1
ATOM 1781 C CA . GLY A 1 218 ? -18.188 4.381 15.799 1.00 94.88 218 GLY A CA 1
ATOM 1782 C C . GLY A 1 218 ? -17.319 3.852 14.653 1.00 94.88 218 GLY A C 1
ATOM 1783 O O . GLY A 1 218 ? -17.479 4.283 13.511 1.00 94.88 218 GLY A O 1
ATOM 1784 N N . LEU A 1 219 ? -16.451 2.876 14.934 1.00 95.94 219 LEU A N 1
ATOM 1785 C CA . LEU A 1 219 ? -15.614 2.229 13.924 1.00 95.94 219 LEU A CA 1
ATOM 1786 C C . LEU A 1 219 ? -16.442 1.461 12.883 1.00 95.94 219 LEU A C 1
ATOM 1788 O O . LEU A 1 219 ? -16.161 1.583 11.695 1.00 95.94 219 LEU A O 1
ATOM 1792 N N . ILE A 1 220 ? -17.488 0.739 13.300 1.00 96.94 220 ILE A N 1
ATOM 1793 C CA . ILE A 1 220 ? -18.425 0.055 12.390 1.00 96.94 220 ILE A CA 1
ATOM 1794 C C . ILE A 1 220 ? -19.023 1.054 11.399 1.00 96.94 220 ILE A C 1
ATOM 1796 O O . ILE A 1 220 ? -18.971 0.833 10.189 1.00 96.94 220 ILE A O 1
ATOM 1800 N N . ALA A 1 221 ? -19.537 2.181 11.902 1.00 96.12 221 ALA A N 1
ATOM 1801 C CA . ALA A 1 221 ? -20.078 3.233 11.048 1.00 96.12 221 ALA A CA 1
ATOM 1802 C C . ALA A 1 221 ? -19.002 3.810 10.113 1.00 96.12 221 ALA A C 1
ATOM 1804 O O . ALA A 1 221 ? -19.278 4.083 8.948 1.00 96.12 221 ALA A O 1
ATOM 1805 N N . SER A 1 222 ? -17.766 3.973 10.589 1.00 95.00 222 SER A N 1
ATOM 1806 C CA . SER A 1 222 ? -16.660 4.441 9.752 1.00 95.00 222 SER A CA 1
ATOM 1807 C C . SER A 1 222 ? -16.334 3.458 8.626 1.00 95.00 222 SER A C 1
ATOM 1809 O O . SER A 1 222 ? -16.261 3.888 7.479 1.00 95.00 222 SER A O 1
ATOM 1811 N N . TRP A 1 223 ? -16.186 2.161 8.908 1.00 96.12 223 TRP A N 1
ATOM 1812 C CA . TRP A 1 223 ? -15.860 1.148 7.895 1.00 96.12 223 TRP A CA 1
ATOM 1813 C C . TRP A 1 223 ? -16.962 0.982 6.849 1.00 96.12 223 TRP A C 1
ATOM 1815 O O . TRP A 1 223 ? -16.652 0.854 5.671 1.00 96.12 223 TRP A O 1
ATOM 1825 N N . GLN A 1 224 ? -18.234 1.080 7.245 1.00 95.38 224 GLN A N 1
ATOM 1826 C CA . GLN A 1 224 ? -19.366 1.045 6.308 1.00 95.38 224 GLN A CA 1
ATOM 1827 C C . GLN A 1 224 ? -19.365 2.207 5.306 1.00 95.38 224 GLN A C 1
ATOM 1829 O O . GLN A 1 224 ? -19.860 2.053 4.194 1.00 95.38 224 GLN A O 1
ATOM 1834 N N . ASN A 1 225 ? -18.835 3.371 5.694 1.00 92.00 225 ASN A N 1
ATOM 1835 C CA . ASN A 1 225 ? -18.838 4.577 4.860 1.00 92.00 225 ASN A CA 1
ATOM 1836 C C . ASN A 1 225 ? -17.496 4.846 4.169 1.00 92.00 225 ASN A C 1
ATOM 1838 O O . ASN A 1 225 ? -17.429 5.654 3.246 1.00 92.00 225 ASN A O 1
ATOM 1842 N N . ALA A 1 226 ? -16.424 4.201 4.621 1.00 90.06 226 ALA A N 1
ATOM 1843 C CA . ALA A 1 226 ? -15.084 4.359 4.088 1.00 90.06 226 ALA A CA 1
ATOM 1844 C C . ALA A 1 226 ? -14.652 3.054 3.420 1.00 90.06 226 ALA A C 1
ATOM 1846 O O . ALA A 1 226 ? -13.750 2.381 3.911 1.00 90.06 226 ALA A O 1
ATOM 1847 N N . GLN A 1 227 ? -15.267 2.689 2.298 1.00 90.12 227 GLN A N 1
ATOM 1848 C CA . GLN A 1 227 ? -14.709 1.659 1.416 1.00 90.12 227 GLN A CA 1
ATOM 1849 C C . GLN A 1 227 ? -13.797 2.306 0.367 1.00 90.12 227 GLN A C 1
ATOM 1851 O O . GLN A 1 227 ? -13.918 3.512 0.112 1.00 90.12 227 GLN A O 1
ATOM 1856 N N . PRO A 1 228 ? -12.773 1.605 -0.141 1.00 92.94 228 PRO A N 1
ATOM 1857 C CA . PRO A 1 228 ? -12.036 2.094 -1.299 1.00 92.94 228 PRO A CA 1
ATOM 1858 C C . PRO A 1 228 ? -12.962 2.128 -2.528 1.00 92.94 228 PRO A C 1
ATOM 1860 O O . PRO A 1 228 ? -13.989 1.455 -2.570 1.00 92.94 228 PRO A O 1
ATOM 1863 N N . ALA A 1 229 ? -12.648 2.967 -3.509 1.00 92.00 229 ALA A N 1
ATOM 1864 C CA . ALA A 1 229 ? -13.416 3.052 -4.745 1.00 92.00 229 ALA A CA 1
ATOM 1865 C C . ALA A 1 229 ? -13.010 1.944 -5.728 1.00 92.00 229 ALA A C 1
ATOM 1867 O O . ALA A 1 229 ? -11.866 1.490 -5.735 1.00 92.00 229 ALA A O 1
ATOM 1868 N N . LEU A 1 230 ? -13.917 1.586 -6.645 1.00 90.62 230 LEU A N 1
ATOM 1869 C CA . LEU A 1 230 ? -13.649 0.629 -7.733 1.00 90.62 230 LEU A CA 1
ATOM 1870 C C . LEU A 1 230 ? -12.448 1.024 -8.607 1.00 90.62 230 LEU A C 1
ATOM 1872 O O . LEU A 1 230 ? -11.842 0.176 -9.249 1.00 90.62 230 LEU A O 1
ATOM 1876 N N . THR A 1 231 ? -12.114 2.315 -8.659 1.00 89.00 231 THR A N 1
ATOM 1877 C CA . THR A 1 231 ? -10.978 2.851 -9.421 1.00 89.00 231 THR A CA 1
ATOM 1878 C C . THR A 1 231 ? -9.682 2.933 -8.619 1.00 89.00 231 THR A C 1
ATOM 1880 O O . THR A 1 231 ? -8.648 3.262 -9.198 1.00 89.00 231 THR A O 1
ATOM 1883 N N . ASP A 1 232 ? -9.730 2.710 -7.304 1.00 91.44 232 ASP A N 1
ATOM 1884 C CA . ASP A 1 232 ? -8.532 2.726 -6.466 1.00 91.44 232 ASP A CA 1
ATOM 1885 C C . ASP A 1 232 ? -7.658 1.511 -6.793 1.00 91.44 232 ASP A C 1
ATOM 1887 O O . ASP A 1 232 ? -8.153 0.444 -7.164 1.00 91.44 232 ASP A O 1
ATOM 1891 N N . SER A 1 233 ? -6.341 1.666 -6.645 1.00 89.81 233 SER A N 1
ATOM 1892 C CA . SER A 1 233 ? -5.402 0.580 -6.937 1.00 89.81 233 SER A CA 1
ATOM 1893 C C . SER A 1 233 ? -5.623 -0.618 -6.010 1.00 89.81 233 SER A C 1
ATOM 1895 O O . SER A 1 233 ? -5.877 -0.444 -4.816 1.00 89.81 233 SER A O 1
ATOM 1897 N N . LEU A 1 234 ? -5.436 -1.835 -6.520 1.00 91.31 234 LEU A N 1
ATOM 1898 C CA . LEU A 1 234 ? -5.542 -3.056 -5.709 1.00 91.31 234 LEU A CA 1
ATOM 1899 C C . LEU A 1 234 ? -4.540 -3.076 -4.547 1.00 91.31 234 LEU A C 1
ATOM 1901 O O . LEU A 1 234 ? -4.845 -3.610 -3.488 1.00 91.31 234 LEU A O 1
ATOM 1905 N N . ILE A 1 235 ? -3.397 -2.396 -4.691 1.00 92.25 235 ILE A N 1
ATOM 1906 C CA . ILE A 1 235 ? -2.436 -2.181 -3.600 1.00 92.25 235 ILE A CA 1
ATOM 1907 C C . ILE A 1 235 ? -3.091 -1.394 -2.454 1.00 92.25 235 ILE A C 1
ATOM 1909 O O . ILE A 1 235 ? -2.918 -1.730 -1.284 1.00 92.25 235 ILE A O 1
ATOM 1913 N N . THR A 1 236 ? -3.863 -0.346 -2.764 1.00 93.62 236 THR A N 1
ATOM 1914 C CA . THR A 1 236 ? -4.610 0.426 -1.758 1.00 93.62 236 THR A CA 1
ATOM 1915 C C . THR A 1 236 ? -5.646 -0.438 -1.050 1.00 93.62 236 THR A C 1
ATOM 1917 O O . THR A 1 236 ? -5.726 -0.391 0.179 1.00 93.62 236 THR A O 1
ATOM 1920 N N . TRP A 1 237 ? -6.406 -1.233 -1.807 1.00 95.19 237 TRP A N 1
ATOM 1921 C CA . TRP A 1 237 ? -7.377 -2.170 -1.245 1.00 95.19 237 TRP A CA 1
ATOM 1922 C C . TRP A 1 237 ? -6.712 -3.166 -0.292 1.00 95.19 237 TRP A C 1
ATOM 1924 O O . TRP A 1 237 ? -7.113 -3.266 0.868 1.00 95.19 237 TRP A O 1
ATOM 1934 N N . ASP A 1 238 ? -5.661 -3.841 -0.755 1.00 94.44 238 ASP A N 1
ATOM 1935 C CA . ASP A 1 238 ? -4.945 -4.857 0.014 1.00 94.44 238 ASP A CA 1
ATOM 1936 C C . ASP A 1 238 ? -4.304 -4.272 1.282 1.00 94.44 238 ASP A C 1
ATOM 1938 O O . ASP A 1 238 ? -4.436 -4.832 2.370 1.00 94.44 238 ASP A O 1
ATOM 1942 N N . THR A 1 239 ? -3.726 -3.068 1.191 1.00 96.25 239 THR A N 1
ATOM 1943 C CA . THR A 1 239 ? -3.169 -2.364 2.360 1.00 96.25 239 THR A CA 1
ATOM 1944 C C . THR A 1 239 ? -4.246 -2.071 3.410 1.00 96.25 239 THR A C 1
ATOM 1946 O O . THR A 1 239 ? -4.037 -2.312 4.601 1.00 96.25 239 THR A O 1
ATOM 1949 N N . ILE A 1 240 ? -5.409 -1.553 2.993 1.00 96.50 240 ILE A N 1
ATOM 1950 C CA . ILE A 1 240 ? -6.518 -1.243 3.909 1.00 96.50 240 ILE A CA 1
ATOM 1951 C C . ILE A 1 240 ? -7.041 -2.528 4.556 1.00 96.50 240 ILE A C 1
ATOM 1953 O O . ILE A 1 240 ? -7.220 -2.565 5.775 1.00 96.50 240 ILE A O 1
ATOM 1957 N N . ILE A 1 241 ? -7.235 -3.592 3.775 1.00 96.94 241 ILE A N 1
ATOM 1958 C CA . ILE A 1 241 ? -7.648 -4.905 4.284 1.00 96.94 241 ILE A CA 1
ATOM 1959 C C . ILE A 1 241 ? -6.635 -5.423 5.308 1.00 96.94 241 ILE A C 1
ATOM 1961 O O . ILE A 1 241 ? -7.031 -5.819 6.405 1.00 96.94 241 ILE A O 1
ATOM 1965 N N . ALA A 1 242 ? -5.336 -5.360 5.013 1.00 97.25 242 ALA A N 1
ATOM 1966 C CA . ALA A 1 242 ? -4.290 -5.790 5.934 1.00 97.25 242 ALA A CA 1
ATOM 1967 C C . ALA A 1 242 ? -4.312 -4.996 7.252 1.00 97.25 242 ALA A C 1
ATOM 1969 O O . ALA A 1 242 ? -4.221 -5.588 8.329 1.00 97.25 242 ALA A O 1
ATOM 1970 N N . TYR A 1 243 ? -4.500 -3.674 7.197 1.00 98.19 243 TYR A N 1
ATOM 1971 C CA . TYR A 1 243 ? -4.578 -2.828 8.395 1.00 98.19 243 TYR A CA 1
ATOM 1972 C C . TYR A 1 243 ? -5.823 -3.125 9.233 1.00 98.19 243 TYR A C 1
ATOM 1974 O O . TYR A 1 243 ? -5.739 -3.213 10.462 1.00 98.19 243 TYR A O 1
ATOM 1982 N N . ARG A 1 244 ? -6.971 -3.333 8.582 1.00 97.88 244 ARG A N 1
ATOM 1983 C CA . ARG A 1 244 ? -8.227 -3.706 9.246 1.00 97.88 244 ARG A CA 1
ATOM 1984 C C . ARG A 1 244 ? -8.147 -5.092 9.876 1.00 97.88 244 ARG A C 1
ATOM 1986 O O . ARG A 1 244 ? -8.544 -5.250 11.030 1.00 97.88 244 ARG A O 1
ATOM 1993 N N . ARG A 1 245 ? -7.573 -6.068 9.166 1.00 98.12 245 ARG A N 1
ATOM 1994 C CA . ARG A 1 245 ? -7.320 -7.427 9.667 1.00 98.12 245 ARG A CA 1
ATOM 1995 C C . ARG A 1 245 ? -6.405 -7.408 10.886 1.00 98.12 245 ARG A C 1
ATOM 1997 O O . ARG A 1 245 ? -6.715 -8.033 11.897 1.00 98.12 245 ARG A O 1
ATOM 2004 N N . PHE A 1 246 ? -5.320 -6.639 10.818 1.00 97.81 246 PHE A N 1
ATOM 2005 C CA . PHE A 1 246 ? -4.408 -6.446 11.940 1.00 97.81 246 PHE A CA 1
ATOM 2006 C C . PHE A 1 246 ? -5.120 -5.872 13.170 1.00 97.81 246 PHE A C 1
ATOM 2008 O O . PHE A 1 246 ? -4.997 -6.428 14.264 1.00 97.81 246 PHE A O 1
ATOM 2015 N N . LEU A 1 247 ? -5.890 -4.788 13.011 1.00 97.81 247 LEU A N 1
ATOM 2016 C CA . LEU A 1 247 ? -6.648 -4.212 14.121 1.00 97.81 247 LEU A CA 1
ATOM 2017 C C . LEU A 1 247 ? -7.610 -5.238 14.717 1.00 97.81 247 LEU A C 1
ATOM 2019 O O . LEU A 1 247 ? -7.672 -5.382 15.938 1.00 97.81 247 LEU A O 1
ATOM 2023 N N . LEU A 1 248 ? -8.360 -5.932 13.862 1.00 97.19 248 LEU A N 1
ATOM 2024 C CA . LEU A 1 248 ? -9.361 -6.899 14.284 1.00 97.19 248 LEU A CA 1
ATOM 2025 C C . LEU A 1 248 ? -8.730 -8.011 15.126 1.00 97.19 248 LEU A C 1
ATOM 2027 O O . LEU A 1 248 ? -9.209 -8.265 16.227 1.00 97.19 248 LEU A O 1
ATOM 2031 N N . ALA A 1 249 ? -7.592 -8.562 14.696 1.00 96.50 249 ALA A N 1
ATOM 2032 C CA . ALA A 1 249 ? -6.847 -9.550 15.473 1.00 96.50 249 ALA A CA 1
ATOM 2033 C C . ALA A 1 249 ? -6.444 -9.019 16.866 1.00 96.50 249 ALA A C 1
ATOM 2035 O O . ALA A 1 249 ? -6.518 -9.737 17.867 1.00 96.50 249 ALA A O 1
ATOM 2036 N N . LYS A 1 250 ? -6.061 -7.736 16.977 1.00 95.12 250 LYS A N 1
ATOM 2037 C CA . LYS A 1 250 ? -5.766 -7.105 18.278 1.00 95.12 250 LYS A CA 1
ATOM 2038 C C . LYS A 1 250 ? -7.025 -6.906 19.134 1.00 95.12 250 LYS A C 1
ATOM 2040 O O . LYS A 1 250 ? -6.952 -7.073 20.353 1.00 95.12 250 LYS A O 1
ATOM 2045 N N . LEU A 1 251 ? -8.165 -6.561 18.534 1.00 94.06 251 LEU A N 1
ATOM 2046 C CA . LEU A 1 251 ? -9.444 -6.416 19.243 1.00 94.06 251 LEU A CA 1
ATOM 2047 C C . LEU A 1 251 ? -9.992 -7.767 19.721 1.00 94.06 251 LEU A C 1
ATOM 2049 O O . LEU A 1 251 ? -10.459 -7.862 20.855 1.00 94.06 251 LEU A O 1
ATOM 2053 N N . GLU A 1 252 ? -9.881 -8.815 18.909 1.00 92.94 252 GLU A N 1
ATOM 2054 C CA . GLU A 1 252 ? -10.249 -10.190 19.266 1.00 92.94 252 GLU A CA 1
ATOM 2055 C C . GLU A 1 252 ? -9.390 -10.708 20.426 1.00 92.94 252 GLU A C 1
ATOM 2057 O O . GLU A 1 252 ? -9.918 -11.240 21.404 1.00 92.94 252 GLU A O 1
ATOM 2062 N N . ALA A 1 253 ? -8.075 -10.465 20.392 1.00 91.31 253 ALA A N 1
ATOM 2063 C CA . ALA A 1 253 ? -7.190 -10.797 21.507 1.00 91.31 253 ALA A CA 1
ATOM 2064 C C . ALA A 1 253 ? -7.606 -10.083 22.807 1.00 91.31 253 ALA A C 1
ATOM 2066 O O . ALA A 1 253 ? -7.596 -10.694 23.876 1.00 91.31 253 ALA A O 1
ATOM 2067 N N . LYS A 1 254 ? -8.029 -8.813 22.727 1.00 88.81 254 LYS A N 1
ATOM 2068 C CA . LYS A 1 254 ? -8.584 -8.085 23.880 1.00 88.81 254 LYS A CA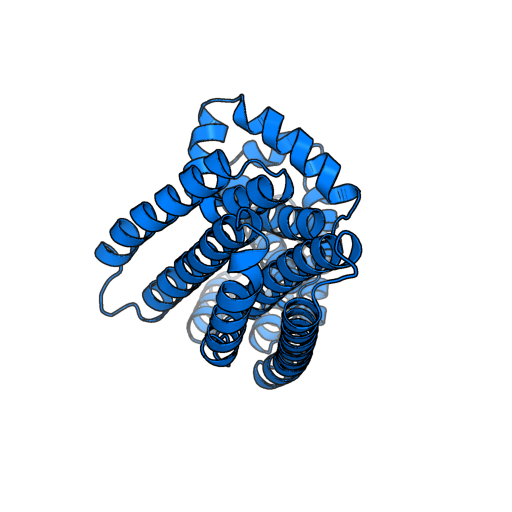 1
ATOM 2069 C C . LYS A 1 254 ? -9.923 -8.659 24.358 1.00 88.81 254 LYS A C 1
ATOM 2071 O O . LYS A 1 254 ? -10.123 -8.729 25.568 1.00 88.81 254 LYS A O 1
ATOM 2076 N N . CYS A 1 255 ? -10.803 -9.095 23.450 1.00 85.56 255 CYS A N 1
ATOM 2077 C CA . CYS A 1 255 ? -12.075 -9.746 23.797 1.00 85.56 255 CYS A CA 1
ATOM 2078 C C . CYS A 1 255 ? -11.861 -11.037 24.589 1.00 85.56 255 CYS A C 1
ATOM 2080 O O . CYS A 1 255 ? -12.531 -11.254 25.596 1.00 85.56 255 CYS A O 1
ATOM 2082 N N . ASN A 1 256 ? -10.920 -11.878 24.151 1.00 82.38 256 ASN A N 1
ATOM 2083 C CA . ASN A 1 256 ? -10.670 -13.194 24.749 1.00 82.38 256 ASN A CA 1
ATOM 2084 C C . ASN A 1 256 ? -10.145 -13.112 26.189 1.00 82.38 256 ASN A C 1
ATOM 2086 O O . ASN A 1 256 ? -10.333 -14.036 26.970 1.00 82.38 256 ASN A O 1
ATOM 2090 N N . VAL A 1 257 ? -9.509 -12.001 26.562 1.00 78.88 257 VAL A N 1
ATOM 2091 C CA . VAL A 1 257 ? -9.071 -11.747 27.945 1.00 78.88 257 VAL A CA 1
ATOM 2092 C C . VAL A 1 257 ? -10.248 -11.335 28.847 1.00 78.88 257 VAL A C 1
ATOM 2094 O O . VAL A 1 257 ? -10.125 -11.338 30.068 1.00 78.88 257 VAL A O 1
ATOM 2097 N N . GLN A 1 258 ? -11.389 -10.955 28.267 1.00 67.12 258 GLN A N 1
ATOM 2098 C CA . GLN A 1 258 ? -12.439 -10.175 28.923 1.00 67.12 258 GLN A CA 1
ATOM 2099 C C . GLN A 1 258 ? -13.823 -10.825 28.758 1.00 67.12 258 GLN A C 1
ATOM 2101 O O . GLN A 1 258 ? -14.762 -10.141 28.358 1.00 67.12 258 GLN A O 1
ATOM 2106 N N . GLU A 1 259 ? -13.953 -12.122 29.082 1.00 63.25 259 GLU A N 1
ATOM 2107 C CA . GLU A 1 259 ? -15.127 -13.014 28.879 1.00 63.25 259 GLU A CA 1
ATOM 2108 C C . GLU A 1 259 ? -16.530 -12.439 29.229 1.00 63.25 259 GLU A C 1
ATOM 2110 O O . GLU A 1 259 ? -17.542 -13.030 28.861 1.00 63.25 259 GLU A O 1
ATOM 2115 N N . GLU A 1 260 ? -16.632 -11.274 29.875 1.00 62.03 260 GLU A N 1
ATOM 2116 C CA . GLU A 1 260 ? -17.858 -10.691 30.431 1.00 62.03 260 GLU A CA 1
ATOM 2117 C C . GLU A 1 260 ? -18.493 -9.530 29.615 1.00 62.03 260 GLU A C 1
ATOM 2119 O O . GLU A 1 260 ? -19.589 -9.085 29.963 1.00 62.03 260 GLU A O 1
ATOM 2124 N N . CYS A 1 261 ? -17.887 -9.025 28.523 1.00 69.19 261 CYS A N 1
ATOM 2125 C CA . CYS A 1 261 ? -18.427 -7.870 27.765 1.00 69.19 261 CYS A CA 1
ATOM 2126 C C . CYS A 1 261 ? -19.117 -8.245 26.432 1.00 69.19 261 CYS A C 1
ATOM 2128 O O . CYS A 1 261 ? -18.567 -8.066 25.343 1.00 69.19 261 CYS A O 1
ATOM 2130 N N . VAL A 1 262 ? -20.364 -8.728 26.511 1.00 77.44 262 VAL A N 1
ATOM 2131 C CA . VAL A 1 262 ? -21.168 -9.179 25.348 1.00 77.44 262 VAL A CA 1
ATOM 2132 C C . VAL A 1 262 ? -21.360 -8.108 24.248 1.00 77.44 262 VAL A C 1
ATOM 2134 O O . VAL A 1 262 ? -21.221 -8.447 23.071 1.00 77.44 262 VAL A O 1
ATOM 2137 N N . PRO A 1 263 ? -21.651 -6.821 24.544 1.00 81.00 263 PRO A N 1
ATOM 2138 C CA . PRO A 1 263 ? -21.846 -5.811 23.494 1.00 81.00 263 PRO A CA 1
ATOM 2139 C C . PRO A 1 263 ? -20.585 -5.541 22.661 1.00 81.00 263 PRO A C 1
ATOM 2141 O O . PRO A 1 263 ? -20.653 -5.447 21.438 1.00 81.00 263 PRO A O 1
ATOM 2144 N N . PHE A 1 264 ? -19.419 -5.488 23.308 1.00 85.81 264 PHE A N 1
ATOM 2145 C CA . PHE A 1 264 ? -18.135 -5.323 22.627 1.00 85.81 264 PHE A CA 1
ATOM 2146 C C . PHE A 1 264 ? -17.820 -6.520 21.716 1.00 85.81 264 PHE A C 1
ATOM 2148 O O . PHE A 1 264 ? -17.437 -6.324 20.564 1.00 85.81 264 PHE A O 1
ATOM 2155 N N . GLN A 1 265 ? -18.077 -7.750 22.175 1.00 88.19 265 GLN A N 1
ATOM 2156 C CA . GLN A 1 265 ? -17.929 -8.961 21.355 1.00 88.19 265 GLN A CA 1
ATOM 2157 C C . GLN A 1 265 ? -18.841 -8.941 20.112 1.00 88.19 265 GLN A C 1
ATOM 2159 O O . GLN A 1 265 ? -18.426 -9.336 19.020 1.00 88.19 265 GLN A O 1
ATOM 2164 N N . ASN A 1 266 ? -20.068 -8.426 20.242 1.00 92.12 266 ASN A N 1
ATOM 2165 C CA . ASN A 1 266 ? -20.980 -8.250 19.106 1.00 92.12 266 ASN A CA 1
ATOM 2166 C C . ASN A 1 266 ? -20.458 -7.215 18.095 1.00 92.12 266 ASN A C 1
ATOM 2168 O O . ASN A 1 266 ? -20.584 -7.411 16.884 1.00 92.12 266 ASN A O 1
ATOM 2172 N N . ASN A 1 267 ? -19.839 -6.131 18.568 1.00 94.81 267 ASN A N 1
ATOM 2173 C CA . ASN A 1 267 ? -19.230 -5.149 17.674 1.00 94.81 267 ASN A CA 1
ATOM 2174 C C . ASN A 1 267 ? -18.027 -5.739 16.931 1.00 94.81 267 ASN A C 1
ATOM 2176 O O . ASN A 1 267 ? -17.903 -5.540 15.725 1.00 94.81 267 ASN A O 1
ATOM 2180 N N . VAL A 1 268 ? -17.176 -6.505 17.620 1.00 94.94 268 VAL A N 1
ATOM 2181 C CA . VAL A 1 268 ? -16.032 -7.182 16.993 1.00 94.94 268 VAL A CA 1
ATOM 2182 C C . VAL A 1 268 ? -16.496 -8.177 15.931 1.00 94.94 268 VAL A C 1
ATOM 2184 O O . VAL A 1 268 ? -16.007 -8.103 14.812 1.00 94.94 268 VAL A O 1
ATOM 2187 N N . SER A 1 269 ? -17.513 -9.004 16.198 1.00 95.62 269 SER A N 1
ATOM 2188 C CA . SER A 1 269 ? -18.048 -9.919 15.173 1.00 95.62 269 SER A CA 1
ATOM 2189 C C . SER A 1 269 ? -18.666 -9.190 13.971 1.00 95.62 269 SER A C 1
ATOM 2191 O O . SER A 1 269 ? -18.544 -9.647 12.833 1.00 95.62 269 SER A O 1
ATOM 2193 N N . THR A 1 270 ? -19.277 -8.023 14.194 1.00 97.44 270 THR A N 1
ATOM 2194 C CA . THR A 1 270 ? -19.773 -7.162 13.109 1.00 97.44 270 THR A CA 1
ATOM 2195 C C . THR A 1 270 ? -18.624 -6.609 12.262 1.00 97.44 270 THR A C 1
ATOM 2197 O O . THR A 1 270 ? -18.715 -6.622 11.036 1.00 97.44 270 THR A O 1
ATOM 2200 N N . LEU A 1 271 ? -17.528 -6.168 12.889 1.00 97.50 271 LEU A N 1
ATOM 2201 C CA . LEU A 1 271 ? -16.316 -5.732 12.188 1.00 97.50 271 LEU A CA 1
ATOM 2202 C C . LEU A 1 271 ? -15.679 -6.882 11.395 1.00 97.50 271 LEU A C 1
ATOM 2204 O O . LEU A 1 271 ? -15.301 -6.668 10.245 1.00 97.50 271 LEU A O 1
ATOM 2208 N N . SER A 1 272 ? -15.627 -8.100 11.950 1.00 97.75 272 SER A N 1
ATOM 2209 C CA . SER A 1 272 ? -15.156 -9.294 11.230 1.00 97.75 272 SER A CA 1
ATOM 2210 C C . SER A 1 272 ? -15.981 -9.555 9.972 1.00 97.75 272 SER A C 1
ATOM 2212 O O . SER A 1 272 ? -15.421 -9.836 8.915 1.00 97.75 272 SER A O 1
ATOM 2214 N N . LYS A 1 273 ? -17.310 -9.404 10.051 1.00 97.94 273 LYS A N 1
ATOM 2215 C CA . LYS A 1 273 ? -18.183 -9.532 8.879 1.0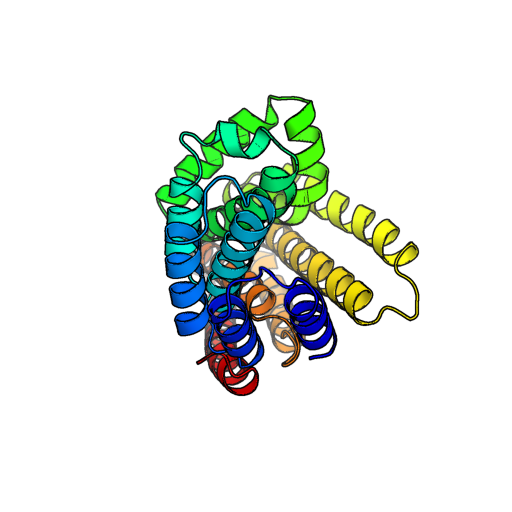0 97.94 273 LYS A CA 1
ATOM 2216 C C . LYS A 1 273 ? -17.909 -8.444 7.836 1.00 97.94 273 LYS A C 1
ATOM 2218 O O . LYS A 1 273 ? -17.797 -8.763 6.662 1.00 97.94 273 LYS A O 1
ATOM 2223 N N . LEU A 1 274 ? -17.768 -7.185 8.255 1.00 98.00 274 LEU A N 1
ATOM 2224 C CA . LEU A 1 274 ? -17.454 -6.082 7.338 1.00 98.00 274 LEU A CA 1
ATOM 2225 C C . LEU A 1 274 ? -16.103 -6.267 6.636 1.00 98.00 274 LEU A C 1
ATOM 2227 O O . LEU A 1 274 ? -15.973 -5.906 5.471 1.00 98.00 274 LEU A O 1
ATOM 2231 N N . LEU A 1 275 ? -15.105 -6.814 7.336 1.00 97.81 275 LEU A N 1
ATOM 2232 C CA . LEU A 1 275 ? -13.818 -7.153 6.734 1.00 97.81 275 LEU A CA 1
ATOM 2233 C C . LEU A 1 275 ? -13.968 -8.267 5.693 1.00 97.81 275 LEU A C 1
ATOM 2235 O O . LEU A 1 275 ? -13.429 -8.138 4.603 1.00 97.81 275 LEU A O 1
ATOM 2239 N N . TYR A 1 276 ? -14.728 -9.317 6.006 1.00 97.56 276 TYR A N 1
ATOM 2240 C CA . TYR A 1 276 ? -14.994 -10.404 5.064 1.00 97.56 276 TYR A CA 1
ATOM 2241 C C . TYR A 1 276 ? -15.736 -9.917 3.810 1.00 97.56 276 TYR A C 1
ATOM 2243 O O . TYR A 1 276 ? -15.355 -10.258 2.694 1.00 97.56 276 TYR A O 1
ATOM 2251 N N . ASP A 1 277 ? -16.759 -9.075 3.983 1.00 96.81 277 ASP A N 1
ATOM 2252 C CA . ASP A 1 277 ? -17.491 -8.477 2.863 1.00 96.81 277 ASP A CA 1
ATOM 2253 C C . ASP A 1 277 ? -16.546 -7.622 1.987 1.00 96.81 277 ASP A C 1
ATOM 2255 O O . ASP A 1 277 ? -16.610 -7.695 0.762 1.00 96.81 277 ASP A O 1
ATOM 2259 N N . LEU A 1 278 ? -15.609 -6.884 2.599 1.00 96.38 278 LEU A N 1
ATOM 2260 C CA . LEU A 1 278 ? -14.596 -6.101 1.881 1.00 96.38 278 LEU A CA 1
ATOM 2261 C C . LEU A 1 278 ? -13.583 -6.976 1.118 1.00 96.38 278 LEU A C 1
ATOM 2263 O O . LEU A 1 278 ? -13.163 -6.621 0.020 1.00 96.38 278 LEU A O 1
ATOM 2267 N N . GLU A 1 279 ? -13.176 -8.111 1.687 1.00 96.00 279 GLU A N 1
ATOM 2268 C CA . GLU A 1 279 ? -12.299 -9.081 1.015 1.00 96.00 279 GLU A CA 1
ATOM 2269 C C . GLU A 1 279 ? -12.976 -9.703 -0.214 1.00 96.00 279 GLU A C 1
ATOM 2271 O O . GLU A 1 279 ? -12.319 -9.925 -1.231 1.00 96.00 279 GLU A O 1
ATOM 2276 N N . LEU A 1 280 ? -14.287 -9.958 -0.147 1.00 95.75 280 LEU A N 1
ATOM 2277 C CA . LEU A 1 280 ? -15.063 -10.403 -1.305 1.00 95.75 280 LEU A CA 1
ATOM 2278 C C . LEU A 1 280 ? -15.176 -9.304 -2.366 1.00 95.75 280 LEU A C 1
ATOM 2280 O O . LEU A 1 280 ? -14.992 -9.585 -3.548 1.00 95.75 280 LEU A O 1
ATOM 2284 N N . GLU A 1 281 ? -15.420 -8.060 -1.952 1.00 95.62 281 GLU A N 1
ATOM 2285 C CA . GLU A 1 281 ? -15.487 -6.913 -2.862 1.00 95.62 281 GLU A CA 1
ATOM 2286 C C . GLU A 1 281 ? -14.153 -6.698 -3.593 1.00 95.62 281 GLU A C 1
ATOM 2288 O O . GLU A 1 281 ? -14.155 -6.455 -4.796 1.00 95.62 281 GLU A O 1
ATOM 2293 N N . LEU A 1 282 ? -13.007 -6.897 -2.928 1.00 94.94 282 LEU A N 1
ATOM 2294 C CA . LEU A 1 282 ? -11.694 -6.879 -3.588 1.00 94.94 282 LEU A CA 1
ATOM 2295 C C . LEU A 1 282 ? -11.620 -7.875 -4.758 1.00 94.94 282 LEU A C 1
ATOM 2297 O O . LEU A 1 282 ? -11.061 -7.543 -5.802 1.00 94.94 282 LEU A O 1
ATOM 2301 N N . LEU A 1 283 ? -12.181 -9.081 -4.617 1.00 93.12 283 LEU A N 1
ATOM 2302 C CA . LEU A 1 283 ? -12.195 -10.055 -5.714 1.00 93.12 283 LEU A CA 1
ATOM 2303 C C . LEU A 1 283 ? -13.014 -9.532 -6.898 1.00 93.12 283 LEU A C 1
ATOM 2305 O O . LEU A 1 283 ? -12.573 -9.636 -8.040 1.00 93.12 283 LEU A O 1
ATOM 2309 N N . GLU A 1 284 ? -14.180 -8.943 -6.632 1.00 93.56 284 GLU A N 1
ATOM 2310 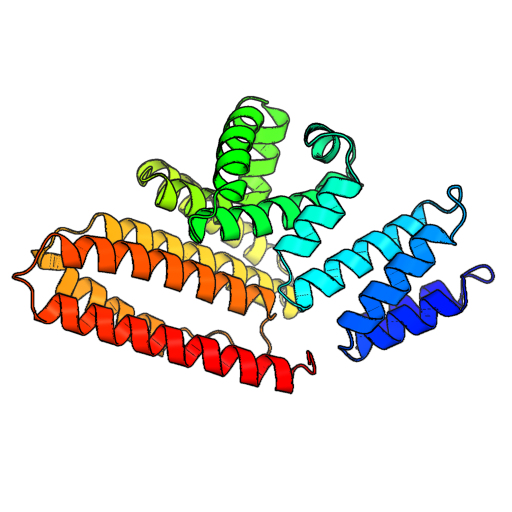C CA . GLU A 1 284 ? -15.028 -8.337 -7.664 1.00 93.56 284 GLU A CA 1
ATOM 2311 C C . GLU A 1 284 ? -14.307 -7.177 -8.367 1.00 93.56 284 GLU A C 1
ATOM 2313 O O . GLU A 1 284 ? -14.248 -7.146 -9.598 1.00 93.56 284 GLU A O 1
ATOM 2318 N N . VAL A 1 285 ? -13.666 -6.286 -7.603 1.00 93.50 285 VAL A N 1
ATOM 2319 C CA . VAL A 1 285 ? -12.869 -5.174 -8.142 1.00 93.50 285 VAL A CA 1
ATOM 2320 C C . VAL A 1 285 ? -11.699 -5.684 -8.982 1.00 93.50 285 VAL A C 1
ATOM 2322 O O . VAL A 1 285 ? -11.447 -5.145 -10.059 1.00 93.50 285 VAL A O 1
ATOM 2325 N N . ALA A 1 286 ? -11.000 -6.736 -8.548 1.00 92.00 286 ALA A N 1
ATOM 2326 C CA . ALA A 1 286 ? -9.911 -7.330 -9.320 1.00 92.00 286 ALA A CA 1
ATOM 2327 C C . ALA A 1 286 ? -10.400 -7.829 -10.693 1.00 92.00 286 ALA A C 1
ATOM 2329 O O . ALA A 1 286 ? -9.770 -7.534 -11.715 1.00 92.00 286 ALA A O 1
ATOM 2330 N N . PHE A 1 287 ? -11.572 -8.476 -10.750 1.00 91.19 287 PHE A N 1
ATOM 2331 C CA . PHE A 1 287 ? -12.201 -8.858 -12.019 1.00 91.19 287 PHE A CA 1
ATOM 2332 C C . PHE A 1 287 ? -12.557 -7.643 -12.886 1.00 91.19 287 PHE A C 1
ATOM 2334 O O . PHE A 1 287 ? -12.264 -7.649 -14.085 1.00 91.19 287 PHE A O 1
ATOM 2341 N N . GLU A 1 288 ? -13.155 -6.595 -12.311 1.00 90.94 288 GLU A N 1
ATOM 2342 C CA . GLU A 1 288 ? -13.515 -5.372 -13.045 1.00 90.94 288 GLU A CA 1
ATOM 2343 C C . GLU A 1 288 ? -12.289 -4.629 -13.596 1.00 90.94 288 GLU A C 1
ATOM 2345 O O . GLU A 1 288 ? -12.319 -4.105 -14.715 1.00 90.94 288 GLU A O 1
ATOM 2350 N N . GLN A 1 289 ? -11.181 -4.639 -12.853 1.00 88.94 289 GLN A N 1
ATOM 2351 C CA . GLN A 1 289 ? -9.903 -4.060 -13.267 1.00 88.94 289 GLN A CA 1
ATOM 2352 C C . GLN A 1 289 ? -9.099 -4.970 -14.218 1.00 88.94 289 GLN A C 1
ATOM 2354 O O . GLN A 1 289 ? -8.000 -4.602 -14.629 1.00 88.94 289 GLN A O 1
ATOM 2359 N N . ASN A 1 290 ? -9.655 -6.110 -14.652 1.00 87.06 290 ASN A N 1
ATOM 2360 C CA . ASN A 1 290 ? -9.016 -7.110 -15.523 1.00 87.06 290 ASN A CA 1
ATOM 2361 C C . ASN A 1 290 ? -7.747 -7.758 -14.943 1.00 87.06 290 ASN A C 1
ATOM 2363 O O . ASN A 1 290 ? -6.905 -8.233 -15.711 1.00 87.06 290 ASN A O 1
ATOM 2367 N N . ASN A 1 291 ? -7.636 -7.814 -13.618 1.00 85.00 291 ASN A N 1
ATOM 2368 C CA . ASN A 1 291 ? -6.570 -8.502 -12.906 1.00 85.00 291 ASN A CA 1
ATOM 2369 C C . ASN A 1 291 ? -7.060 -9.897 -12.480 1.00 85.00 291 ASN A C 1
ATOM 2371 O O . ASN A 1 291 ? -7.693 -10.051 -11.436 1.00 85.00 291 ASN A O 1
ATOM 2375 N N . ILE A 1 292 ? -6.850 -10.881 -13.362 1.00 72.62 292 ILE A N 1
ATOM 2376 C CA . ILE A 1 292 ? -7.371 -12.259 -13.265 1.00 72.62 292 ILE A CA 1
ATOM 2377 C C . ILE A 1 292 ? -6.213 -13.249 -13.260 1.00 72.62 292 ILE A C 1
ATOM 2379 O O . ILE A 1 292 ? -5.353 -13.108 -14.161 1.00 72.62 292 ILE A O 1
#

Sequence (292 aa):
MHEHSVMVGIFAEKLDSDPQLRDAIELEALGRYDRAHRAYCELVIRISPVRVEERNFCYKSAFNCLLQLGQWDLLLDEIGNQVTNHEQLWNDDWNLENLLPHYVHGNVLLVLADNEAGREFYNMLQQWLHVPDRTKHIRQQFGEQLTALYISGQEMVRARMFGEQTQRQFLDEWHCAGVLSGLVRTDCLLSVRKVIELLAYSDLLECTIDRLEQATAGLIASWQNAQPALTDSLITWDTIIAYRRFLLAKLEAKCNVQEECVPFQNNVSTLSKLLYDLELELLEVAFEQNNI

Foldseek 3Di:
DVVLVVVLVVQVVVPPHDPLLSVLSVCVVLLVLVVSLVSLVVCLVVDDPVPVVSNLVSLLSNLVSCLLVVVLVVSLVSLPVVDPDPVVCVVDPSSVVRPVVSNLLSLLLCVLVVHPSSVVVVVVVVVLCVPVVSVVSCLLRPLLSQLSVCVSVVVLVRSVVSLVVLVVVLVVQCVVPDPPCPPSNVVSVLSNVSSVVSNLLSVLLVDDPVCNLVSLVVVLVVLVVDADDLPDRLSSLVSSLSSLVSSLVSLVVVCVVPVPDVSSVVSSVSSVVSSVVSVVVSVVSCVVVSND

Organism: NCBI:txid74869